Protein AF-A0A815C3G4-F1 (afdb_monomer_lite)

Structure (mmCIF, N/CA/C/O backbone):
data_AF-A0A815C3G4-F1
#
_entry.id   AF-A0A815C3G4-F1
#
loop_
_atom_site.group_PDB
_atom_site.id
_atom_site.type_symbol
_atom_site.label_atom_id
_atom_site.label_alt_id
_atom_site.label_comp_id
_atom_site.label_asym_id
_atom_site.label_entity_id
_atom_site.label_seq_id
_atom_site.pdbx_PDB_ins_code
_atom_site.Cartn_x
_atom_site.Cartn_y
_atom_site.Cartn_z
_atom_site.occupancy
_atom_site.B_iso_or_equiv
_atom_site.auth_seq_id
_atom_site.auth_comp_id
_atom_site.auth_asym_id
_atom_site.auth_atom_id
_atom_site.pdbx_PDB_model_num
ATOM 1 N N . MET A 1 1 ? -58.545 0.553 39.492 1.00 41.97 1 MET A N 1
ATOM 2 C CA . MET A 1 1 ? -57.335 -0.123 38.974 1.00 41.97 1 MET A CA 1
ATOM 3 C C . MET A 1 1 ? -57.383 -0.074 37.450 1.00 41.97 1 MET A C 1
ATOM 5 O O . MET A 1 1 ? -58.176 -0.790 36.858 1.00 41.97 1 MET A O 1
ATOM 9 N N . ARG A 1 2 ? -56.661 0.862 36.820 1.00 42.03 2 ARG A N 1
ATOM 10 C CA . ARG A 1 2 ? -56.631 1.045 35.356 1.00 42.03 2 ARG A CA 1
ATOM 11 C C . ARG A 1 2 ? -55.345 0.396 34.842 1.00 42.03 2 ARG A C 1
ATOM 13 O O . ARG A 1 2 ? -54.273 0.962 35.022 1.00 42.03 2 ARG A O 1
ATOM 20 N N . HIS A 1 3 ? -55.449 -0.796 34.262 1.00 46.22 3 HIS A N 1
ATOM 21 C CA . HIS A 1 3 ? -54.331 -1.425 33.565 1.00 46.22 3 HIS A CA 1
ATOM 22 C C . HIS A 1 3 ? -54.143 -0.744 32.207 1.00 46.22 3 HIS A C 1
ATOM 24 O O . HIS A 1 3 ? -55.040 -0.765 31.365 1.00 46.22 3 HIS A O 1
ATOM 30 N N . GLN A 1 4 ? -52.983 -0.116 32.015 1.00 53.19 4 GLN A N 1
ATOM 31 C CA . GLN A 1 4 ? -52.510 0.327 30.709 1.00 53.19 4 GLN A CA 1
ATOM 32 C C . GLN A 1 4 ? -52.215 -0.915 29.858 1.00 53.19 4 GLN A C 1
ATOM 34 O O . GLN A 1 4 ? -51.230 -1.612 30.084 1.00 53.19 4 GLN A O 1
ATOM 39 N N . GLN A 1 5 ? -53.088 -1.209 28.898 1.00 56.78 5 GLN A N 1
ATOM 40 C CA . GLN A 1 5 ? -52.795 -2.131 27.803 1.00 56.78 5 GLN A CA 1
ATOM 41 C C . GLN A 1 5 ? -51.858 -1.391 26.844 1.00 56.78 5 GLN A C 1
ATOM 43 O O . GLN A 1 5 ? -52.288 -0.527 26.078 1.00 56.78 5 GLN A O 1
ATOM 48 N N . LEU A 1 6 ? -50.559 -1.664 26.944 1.00 56.12 6 LEU A N 1
ATOM 49 C CA . LEU A 1 6 ? -49.585 -1.189 25.972 1.00 56.12 6 LEU A CA 1
ATOM 50 C C . LEU A 1 6 ? -49.879 -1.903 24.642 1.00 56.12 6 LEU A C 1
ATOM 52 O O . LEU A 1 6 ? -49.758 -3.121 24.546 1.00 56.12 6 LEU A O 1
ATOM 56 N N . ASN A 1 7 ? -50.331 -1.150 23.638 1.00 70.69 7 ASN A N 1
ATOM 57 C CA . ASN A 1 7 ? -50.702 -1.687 22.329 1.00 70.69 7 ASN A CA 1
ATOM 58 C C . ASN A 1 7 ? -49.497 -2.411 21.697 1.00 70.69 7 ASN A C 1
ATOM 60 O O . ASN A 1 7 ? -48.435 -1.817 21.512 1.00 70.69 7 ASN A O 1
ATOM 64 N N . ILE A 1 8 ? -49.666 -3.687 21.34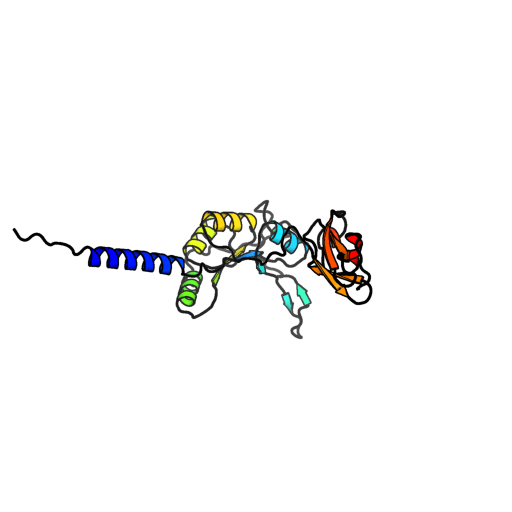0 1.00 69.44 8 ILE A N 1
ATOM 65 C CA . ILE A 1 8 ? -48.625 -4.526 20.711 1.00 69.44 8 ILE A CA 1
ATOM 66 C C . ILE A 1 8 ? -48.073 -3.860 19.441 1.00 69.44 8 ILE A C 1
ATOM 68 O O . ILE A 1 8 ? -46.880 -3.934 19.159 1.00 69.44 8 ILE A O 1
ATOM 72 N N . VAL A 1 9 ? -48.929 -3.133 18.719 1.00 70.62 9 VAL A N 1
ATOM 73 C CA . VAL A 1 9 ? -48.563 -2.363 17.523 1.00 70.62 9 VAL A CA 1
ATOM 74 C C . VAL A 1 9 ? -47.522 -1.289 17.843 1.00 70.62 9 VAL A C 1
ATOM 76 O O . VAL A 1 9 ? -46.550 -1.148 17.108 1.00 70.62 9 VAL A O 1
ATOM 79 N N . THR A 1 10 ? -47.666 -0.576 18.962 1.00 71.00 10 THR A N 1
ATOM 80 C CA . THR A 1 10 ? -46.698 0.441 19.387 1.00 71.00 10 THR A CA 1
ATOM 81 C C . THR A 1 10 ? -45.362 -0.201 19.748 1.00 71.00 10 THR A C 1
ATOM 83 O O . THR A 1 10 ? -44.317 0.316 19.371 1.00 71.00 10 THR A O 1
ATOM 86 N N . PHE A 1 11 ? -45.381 -1.356 20.421 1.00 74.44 11 PHE A N 1
ATOM 87 C CA . PHE A 1 11 ? -44.159 -2.075 20.792 1.00 74.44 11 PHE A CA 1
ATOM 88 C C . PHE A 1 11 ? -43.394 -2.578 19.565 1.00 74.44 11 PHE A C 1
ATOM 90 O O . PHE A 1 11 ? -42.180 -2.411 19.483 1.00 74.44 11 PHE A O 1
ATOM 97 N N . LEU A 1 12 ? -44.101 -3.134 18.579 1.00 75.56 12 LEU A N 1
ATOM 98 C CA . LEU A 1 12 ? -43.502 -3.580 17.321 1.00 75.56 12 LEU A CA 1
ATOM 99 C C . LEU A 1 12 ? -42.959 -2.406 16.499 1.00 75.56 12 LEU A C 1
ATOM 101 O O . LEU A 1 12 ? -41.887 -2.528 15.914 1.00 75.56 12 LEU A O 1
ATOM 105 N N . TRP A 1 13 ? -43.637 -1.256 16.507 1.00 73.88 13 TRP A N 1
ATOM 106 C CA . TRP A 1 13 ? -43.178 -0.056 15.805 1.00 73.88 13 TRP A CA 1
ATOM 107 C C . TRP A 1 13 ? -41.911 0.539 16.437 1.00 73.88 13 TRP A C 1
ATOM 109 O O . TRP A 1 13 ? -40.959 0.836 15.720 1.00 73.88 13 TRP A O 1
ATOM 119 N N . PHE A 1 14 ? -41.847 0.607 17.773 1.00 73.88 14 PHE A N 1
ATOM 120 C CA . PHE A 1 14 ? -40.629 0.994 18.497 1.00 73.88 14 PHE A CA 1
ATOM 121 C C . PHE A 1 14 ? -39.485 -0.002 18.278 1.00 73.88 14 PHE A C 1
ATOM 123 O O . PHE A 1 14 ? -38.345 0.411 18.092 1.00 73.88 14 PHE A O 1
ATOM 130 N N . SER A 1 15 ? -39.780 -1.304 18.248 1.00 72.88 15 SER A N 1
ATOM 131 C CA . SER A 1 15 ? -38.780 -2.350 17.985 1.00 72.88 15 SER A CA 1
ATOM 132 C C . SER A 1 15 ? -38.219 -2.246 16.564 1.00 72.88 15 SER A C 1
ATOM 134 O O . SER A 1 15 ? -37.015 -2.373 16.362 1.00 72.88 15 SER A O 1
ATOM 136 N N . PHE A 1 16 ? -39.081 -1.966 15.582 1.00 70.00 16 PHE A N 1
ATOM 137 C CA . PHE A 1 16 ? -38.699 -1.778 14.184 1.00 70.00 16 PHE A CA 1
ATOM 138 C C . PHE A 1 16 ? -37.917 -0.475 13.971 1.00 70.00 16 PHE A C 1
ATOM 140 O O . PHE A 1 16 ? -36.910 -0.487 13.271 1.00 70.00 16 PHE A O 1
ATOM 147 N N . GLN A 1 17 ? -38.305 0.625 14.632 1.00 67.25 17 GLN A N 1
ATOM 148 C CA . GLN A 1 17 ? -37.510 1.859 14.662 1.00 67.25 17 GLN A CA 1
ATOM 149 C C . GLN A 1 17 ? -36.134 1.636 15.296 1.00 67.25 17 GLN A C 1
ATOM 151 O O . GLN A 1 17 ? -35.144 2.111 14.752 1.00 67.25 17 GLN A O 1
ATOM 156 N N . LEU A 1 18 ? -36.045 0.887 16.400 1.00 62.66 18 LEU A N 1
ATOM 157 C CA . LEU A 1 18 ? -34.772 0.591 17.062 1.00 62.66 18 LEU A CA 1
ATOM 158 C C . LEU A 1 18 ? -33.860 -0.294 16.189 1.00 62.66 18 LEU A C 1
ATOM 160 O O . LEU A 1 18 ? -32.654 -0.070 16.135 1.00 62.66 18 LEU A O 1
ATOM 164 N N . LEU A 1 19 ? -34.434 -1.254 15.455 1.00 61.41 19 LEU A N 1
ATOM 165 C CA . LEU A 1 19 ? -33.716 -2.060 14.460 1.00 61.41 19 LEU A CA 1
ATOM 166 C C . LEU A 1 19 ? -33.217 -1.207 13.277 1.00 61.41 19 LEU A C 1
ATOM 168 O O . LEU A 1 19 ? -32.063 -1.344 12.883 1.00 61.41 19 LEU A O 1
ATOM 172 N N . LEU A 1 20 ? -34.030 -0.272 12.772 1.00 58.00 20 LEU A N 1
ATOM 173 C CA . LEU A 1 20 ? -33.640 0.685 11.723 1.00 58.00 20 LEU A CA 1
ATOM 174 C C . LEU A 1 20 ? -32.551 1.667 12.179 1.00 58.00 20 LEU A C 1
ATOM 176 O O . LEU A 1 20 ? -31.671 2.009 11.394 1.00 58.00 20 LEU A O 1
ATOM 180 N N . MET A 1 21 ? -32.581 2.110 13.440 1.00 57.06 21 MET A N 1
ATOM 181 C CA . MET A 1 21 ? -31.530 2.965 14.003 1.00 57.06 21 MET A CA 1
ATOM 182 C C . MET A 1 21 ? -30.201 2.206 14.150 1.00 57.06 21 MET A C 1
ATOM 184 O O . MET A 1 21 ? -29.158 2.766 13.819 1.00 57.06 21 MET A O 1
ATOM 188 N N . ASN A 1 22 ? -30.228 0.921 14.528 1.00 54.09 22 ASN A N 1
ATOM 189 C CA . ASN A 1 22 ? -29.027 0.074 14.558 1.00 54.09 22 ASN A CA 1
ATOM 190 C C . ASN A 1 22 ? -28.439 -0.175 13.156 1.00 54.09 22 ASN A C 1
ATOM 192 O O . ASN A 1 22 ? -27.218 -0.197 12.997 1.00 54.09 22 ASN A O 1
ATOM 196 N N . GLU A 1 23 ? -29.275 -0.341 12.125 1.00 51.47 23 GLU A N 1
ATOM 197 C CA . GLU A 1 23 ? -28.790 -0.471 10.743 1.00 51.47 23 GLU A CA 1
ATOM 198 C C . GLU A 1 23 ? -28.228 0.845 10.188 1.00 51.47 23 GLU A C 1
ATOM 200 O O . GLU A 1 23 ? -27.232 0.817 9.472 1.00 51.47 23 GLU A O 1
ATOM 205 N N . LEU A 1 24 ? -28.787 2.002 10.560 1.00 49.19 24 LEU A N 1
ATOM 206 C CA . LEU A 1 24 ? -28.233 3.319 10.212 1.00 49.19 24 LEU A CA 1
ATOM 207 C C . LEU A 1 24 ? -26.882 3.595 10.895 1.00 49.19 24 LEU A C 1
ATOM 209 O O . LEU A 1 24 ? -25.995 4.175 10.268 1.00 49.19 24 LEU A O 1
ATOM 213 N N . GLU A 1 25 ? -26.683 3.141 12.137 1.00 51.34 25 GLU A N 1
ATOM 214 C CA . GLU A 1 25 ? -25.365 3.176 12.791 1.00 51.34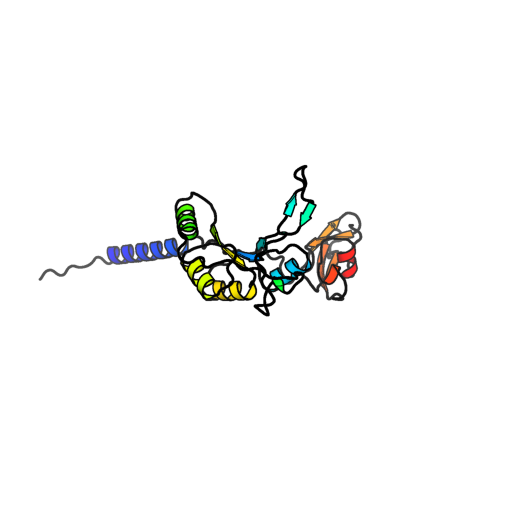 25 GLU A CA 1
ATOM 215 C C . GLU A 1 25 ? -24.358 2.235 12.110 1.00 51.34 25 GLU A C 1
ATOM 217 O O . GLU A 1 25 ? -23.194 2.601 11.932 1.00 51.34 25 GLU A O 1
ATOM 222 N N . ALA A 1 26 ? -24.800 1.057 11.659 1.00 46.19 26 ALA A N 1
ATOM 223 C CA . ALA A 1 26 ? -23.973 0.115 10.902 1.00 46.19 26 ALA A CA 1
ATOM 224 C C . ALA A 1 26 ? -23.687 0.574 9.454 1.00 46.19 26 ALA A C 1
ATOM 226 O O . ALA A 1 26 ? -22.655 0.208 8.887 1.00 46.19 26 ALA A O 1
ATOM 227 N N . ALA A 1 27 ? -24.568 1.395 8.873 1.00 42.00 27 ALA A N 1
ATOM 228 C CA . ALA A 1 27 ? -24.455 1.982 7.536 1.00 42.00 27 ALA A CA 1
ATOM 229 C C . ALA A 1 27 ? -23.673 3.303 7.508 1.00 42.00 27 ALA A C 1
ATOM 231 O O . ALA A 1 27 ? -23.505 3.893 6.436 1.00 42.00 27 ALA A O 1
ATOM 232 N N . LYS A 1 28 ? -23.129 3.750 8.650 1.00 47.84 28 LYS A N 1
ATOM 233 C CA . LYS A 1 28 ? -22.014 4.696 8.663 1.00 47.84 28 LYS A CA 1
ATOM 234 C C . LYS A 1 28 ? -20.850 3.977 7.990 1.00 47.84 28 LYS A C 1
ATOM 236 O O . LYS A 1 28 ? -20.149 3.190 8.620 1.00 47.84 28 LYS A O 1
ATOM 241 N N . THR A 1 29 ? -20.745 4.168 6.677 1.00 46.09 29 THR A N 1
ATOM 242 C CA . THR A 1 29 ? -19.716 3.624 5.794 1.00 46.09 29 THR A CA 1
ATOM 243 C C . THR A 1 29 ? -18.403 3.618 6.558 1.00 46.09 29 THR A C 1
ATOM 245 O O . THR A 1 29 ? -17.876 4.692 6.849 1.00 46.09 29 THR A O 1
ATOM 248 N N . LYS A 1 30 ? -17.940 2.442 7.006 1.00 62.47 30 LYS A N 1
ATOM 249 C CA . LYS A 1 30 ? -16.706 2.363 7.788 1.00 62.47 30 LYS A CA 1
ATOM 250 C C . LYS A 1 30 ? -15.620 2.935 6.900 1.00 62.47 30 LYS A C 1
ATOM 252 O O . LYS A 1 30 ? -15.280 2.321 5.890 1.00 62.47 30 LYS A O 1
ATOM 257 N N . ASP A 1 31 ? -15.171 4.135 7.237 1.00 75.62 31 ASP A N 1
ATOM 258 C CA . ASP A 1 31 ? -14.205 4.839 6.422 1.00 75.62 31 ASP A CA 1
ATOM 259 C C . ASP A 1 31 ? -13.001 3.926 6.193 1.00 75.62 31 ASP A C 1
ATOM 261 O O . ASP A 1 31 ? -12.503 3.334 7.158 1.00 75.62 31 ASP A O 1
ATOM 265 N N . PRO A 1 32 ? -12.561 3.761 4.937 1.00 85.81 32 PRO A N 1
ATOM 266 C CA . PRO A 1 32 ? -11.449 2.882 4.633 1.00 85.81 32 PRO A CA 1
ATOM 267 C C . PRO A 1 32 ? -10.204 3.369 5.377 1.00 85.81 32 PRO A C 1
ATOM 269 O O . PRO A 1 32 ? -9.826 4.534 5.267 1.00 85.81 32 PRO A O 1
ATOM 272 N N . PHE A 1 33 ? -9.575 2.479 6.144 1.00 90.75 33 PHE A N 1
ATOM 273 C CA . PHE A 1 33 ? -8.399 2.823 6.934 1.00 90.75 33 PHE A 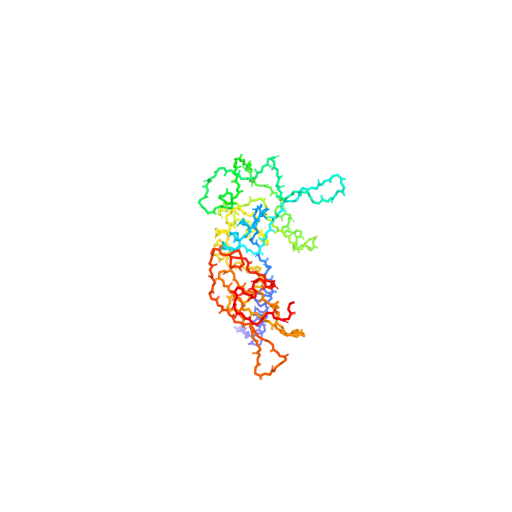CA 1
ATOM 274 C C . PHE A 1 33 ? -7.093 2.516 6.204 1.00 90.75 33 PHE A C 1
ATOM 276 O O . PHE A 1 33 ? -6.873 1.395 5.726 1.00 90.75 33 PHE A O 1
ATOM 283 N N . TYR A 1 34 ? -6.201 3.500 6.167 1.00 94.12 34 TYR A N 1
ATOM 284 C CA . TYR A 1 34 ? -4.922 3.427 5.476 1.00 94.12 34 TYR A CA 1
ATOM 285 C C . TYR A 1 34 ? -3.752 3.250 6.451 1.00 94.12 34 TYR A C 1
ATOM 287 O O . TYR A 1 34 ? -3.540 4.032 7.373 1.00 94.12 34 TYR A O 1
ATOM 295 N N . ILE A 1 35 ? -2.946 2.226 6.211 1.00 94.44 35 ILE A N 1
ATOM 296 C CA . ILE A 1 35 ? -1.611 2.046 6.769 1.00 94.44 35 ILE A CA 1
ATOM 297 C C . ILE A 1 35 ? -0.639 2.400 5.662 1.00 94.44 35 ILE A C 1
ATOM 299 O O . ILE A 1 35 ? -0.475 1.655 4.690 1.00 94.44 35 ILE A O 1
ATOM 303 N N . ILE A 1 36 ? -0.027 3.562 5.827 1.00 94.06 36 ILE A N 1
ATOM 304 C CA . ILE A 1 36 ? 0.792 4.203 4.818 1.00 94.06 36 ILE A CA 1
ATOM 305 C C . ILE A 1 36 ? 2.258 4.010 5.200 1.00 94.06 36 ILE A C 1
ATOM 307 O O . ILE A 1 36 ? 2.679 4.331 6.316 1.00 94.06 36 ILE A O 1
ATOM 311 N N . ALA A 1 37 ? 3.031 3.439 4.282 1.00 89.69 37 ALA A N 1
ATOM 312 C CA . ALA A 1 37 ? 4.459 3.250 4.468 1.00 89.69 37 ALA A CA 1
ATOM 313 C C . ALA A 1 37 ? 5.207 4.576 4.402 1.00 89.69 37 ALA A C 1
ATOM 315 O O . ALA A 1 37 ? 5.123 5.257 3.389 1.00 89.69 37 ALA A O 1
ATOM 316 N N . HIS A 1 38 ? 5.919 4.915 5.473 1.00 86.62 38 HIS A N 1
ATOM 317 C CA . HIS A 1 38 ? 6.720 6.132 5.559 1.00 86.62 38 HIS A CA 1
ATOM 318 C C . HIS A 1 38 ? 8.034 6.014 4.769 1.00 86.62 38 HIS A C 1
ATOM 320 O O . HIS A 1 38 ? 8.720 4.999 4.900 1.00 86.62 38 HIS A O 1
ATOM 326 N N . MET A 1 39 ? 8.407 7.043 4.004 1.00 80.00 39 MET A N 1
ATOM 327 C CA . MET A 1 39 ? 9.653 7.140 3.232 1.00 80.00 39 MET A CA 1
ATOM 328 C C . MET A 1 39 ? 9.908 5.929 2.321 1.00 80.00 39 MET A C 1
ATOM 330 O O . MET A 1 39 ? 11.026 5.405 2.240 1.00 80.00 39 MET A O 1
ATOM 334 N N . ALA A 1 40 ? 8.879 5.445 1.623 1.00 78.06 40 ALA A N 1
ATOM 335 C CA . ALA A 1 40 ? 9.002 4.385 0.625 1.00 78.06 40 ALA A CA 1
ATOM 336 C C . ALA A 1 40 ? 9.627 4.934 -0.674 1.00 78.06 40 ALA A C 1
ATOM 338 O O . ALA A 1 40 ? 8.988 5.002 -1.722 1.00 78.06 40 ALA A O 1
ATOM 339 N N . ASN A 1 41 ? 10.895 5.340 -0.590 1.00 74.62 41 ASN A N 1
ATOM 340 C CA . ASN A 1 41 ? 11.601 6.120 -1.614 1.00 74.62 41 ASN A CA 1
ATOM 341 C C . ASN A 1 41 ? 12.324 5.272 -2.670 1.00 74.62 41 ASN A C 1
ATOM 343 O O . ASN A 1 41 ? 12.869 5.794 -3.638 1.00 74.62 41 ASN A O 1
ATOM 347 N N . ASN A 1 42 ? 12.346 3.950 -2.506 1.00 62.38 42 ASN A N 1
ATOM 348 C CA . ASN A 1 42 ? 12.935 3.030 -3.473 1.00 62.38 42 ASN A CA 1
ATOM 349 C C . ASN A 1 42 ? 12.131 1.723 -3.553 1.00 62.38 42 ASN A C 1
ATOM 351 O O . ASN A 1 42 ? 11.260 1.444 -2.722 1.00 62.38 42 ASN A O 1
ATOM 355 N N . ARG A 1 43 ? 12.436 0.908 -4.570 1.00 65.75 43 ARG A N 1
ATOM 356 C CA . ARG A 1 43 ? 11.704 -0.331 -4.852 1.00 65.75 43 ARG A CA 1
ATOM 357 C C . ARG A 1 43 ? 11.807 -1.366 -3.730 1.00 65.75 43 ARG A C 1
ATOM 359 O O . ARG A 1 43 ? 10.805 -1.990 -3.410 1.00 65.75 43 ARG A O 1
ATOM 366 N N . GLU A 1 44 ? 12.978 -1.526 -3.120 1.00 61.31 44 GLU A N 1
ATOM 367 C CA . GLU A 1 44 ? 13.178 -2.485 -2.027 1.00 61.31 44 GLU A CA 1
ATOM 368 C C . GLU A 1 44 ? 12.309 -2.124 -0.815 1.00 61.31 44 GLU A C 1
ATOM 370 O O . GLU A 1 44 ? 11.608 -2.972 -0.260 1.00 61.31 44 GLU A O 1
ATOM 375 N N . THR A 1 45 ? 12.304 -0.845 -0.444 1.00 62.69 45 THR A N 1
ATOM 376 C CA . THR A 1 45 ? 11.505 -0.315 0.659 1.00 62.69 45 THR A CA 1
ATOM 377 C C . THR A 1 45 ? 10.001 -0.437 0.379 1.00 62.69 45 THR A C 1
ATOM 379 O O . THR A 1 45 ? 9.240 -0.822 1.270 1.00 62.69 45 THR A O 1
ATOM 382 N N . LEU A 1 46 ? 9.574 -0.183 -0.864 1.00 69.44 46 LEU A N 1
ATOM 383 C CA . LEU A 1 46 ? 8.201 -0.408 -1.325 1.00 69.44 46 LEU A CA 1
ATOM 384 C C . LEU A 1 46 ? 7.786 -1.881 -1.182 1.00 69.44 46 LEU A C 1
ATOM 386 O O . LEU A 1 46 ? 6.783 -2.177 -0.529 1.00 69.44 46 LEU A O 1
ATOM 390 N N . ASP A 1 47 ? 8.560 -2.798 -1.766 1.00 70.62 47 ASP A N 1
ATOM 391 C CA . ASP A 1 47 ? 8.256 -4.233 -1.771 1.00 70.62 47 ASP A CA 1
ATOM 392 C C . ASP A 1 47 ? 8.201 -4.781 -0.338 1.00 70.62 47 ASP A C 1
ATOM 394 O O . ASP A 1 47 ? 7.280 -5.521 0.032 1.00 70.62 47 ASP A O 1
ATOM 398 N N . TRP A 1 48 ? 9.141 -4.352 0.512 1.00 74.94 48 TRP A N 1
ATOM 399 C CA . TRP A 1 48 ? 9.122 -4.665 1.934 1.00 74.94 48 TRP A CA 1
ATOM 400 C C . TRP A 1 48 ? 7.841 -4.157 2.601 1.00 74.94 48 TRP A C 1
ATOM 402 O O . TRP A 1 48 ? 7.149 -4.941 3.254 1.00 74.94 48 TRP A O 1
ATOM 412 N N . ALA A 1 49 ? 7.476 -2.888 2.423 1.00 77.31 49 ALA A N 1
ATOM 413 C CA . ALA A 1 49 ? 6.321 -2.305 3.096 1.00 77.31 49 ALA A CA 1
ATOM 414 C C . ALA A 1 49 ? 5.003 -2.983 2.700 1.00 77.31 49 ALA A C 1
ATOM 416 O O . ALA A 1 49 ? 4.177 -3.304 3.562 1.00 77.31 49 ALA A O 1
ATOM 417 N N . VAL A 1 50 ? 4.836 -3.281 1.410 1.00 82.69 50 VAL A N 1
ATOM 418 C CA . VAL A 1 50 ? 3.694 -4.051 0.900 1.00 82.69 50 VAL A CA 1
ATOM 419 C C . VAL A 1 50 ? 3.676 -5.453 1.514 1.00 82.69 50 VAL A C 1
ATOM 421 O O . VAL A 1 50 ? 2.627 -5.894 1.986 1.00 82.69 50 VAL A O 1
ATOM 424 N N . SER A 1 51 ? 4.829 -6.129 1.622 1.00 76.56 51 SER A N 1
ATOM 425 C CA . SER A 1 51 ? 4.920 -7.449 2.271 1.00 76.56 51 SER A CA 1
ATOM 426 C C . SER A 1 51 ? 4.513 -7.431 3.752 1.00 76.56 51 SER A C 1
ATOM 428 O O . SER A 1 51 ? 3.979 -8.415 4.263 1.00 76.56 51 SER A O 1
ATOM 430 N N . GLN A 1 52 ? 4.715 -6.302 4.442 1.00 80.69 52 GLN A N 1
ATOM 431 C CA . GLN A 1 52 ? 4.279 -6.106 5.827 1.00 80.69 52 GLN A CA 1
ATOM 432 C C . GLN A 1 52 ? 2.782 -5.760 5.942 1.00 80.69 52 GLN A C 1
ATOM 434 O O . GLN A 1 52 ? 2.219 -5.773 7.041 1.00 80.69 52 GLN A O 1
ATOM 439 N N . GLY A 1 53 ? 2.114 -5.498 4.815 1.00 85.75 53 GLY A N 1
ATOM 440 C CA . GLY A 1 53 ? 0.683 -5.237 4.732 1.00 85.75 53 GLY A CA 1
ATOM 441 C C . GLY A 1 53 ? 0.295 -3.762 4.700 1.00 85.75 53 GLY A C 1
ATOM 442 O O . GLY A 1 53 ? -0.825 -3.450 5.107 1.00 85.75 53 GLY A O 1
ATOM 443 N N . ALA A 1 54 ? 1.185 -2.880 4.237 1.00 90.19 54 ALA A N 1
ATOM 444 C CA . ALA A 1 54 ? 0.813 -1.515 3.878 1.00 90.19 54 ALA A CA 1
ATOM 445 C C . ALA A 1 54 ? -0.235 -1.533 2.751 1.00 90.19 54 ALA A C 1
ATOM 447 O O . ALA A 1 54 ? -0.156 -2.354 1.836 1.00 90.19 54 ALA A O 1
ATOM 448 N N . ASN A 1 55 ? -1.209 -0.628 2.818 1.00 91.81 55 ASN A N 1
ATOM 449 C CA . ASN A 1 55 ? -2.203 -0.393 1.760 1.00 91.81 55 ASN A CA 1
ATOM 450 C C . ASN A 1 55 ? -2.159 1.048 1.220 1.00 91.81 55 ASN A C 1
ATOM 452 O O . ASN A 1 55 ? -2.995 1.429 0.406 1.00 91.81 55 ASN A O 1
ATOM 456 N N . GLY A 1 56 ? -1.168 1.828 1.651 1.00 91.75 56 GLY A N 1
ATOM 457 C CA . GLY A 1 56 ? -0.738 3.080 1.045 1.00 91.75 56 GLY A CA 1
ATOM 458 C C . GLY A 1 56 ? 0.777 3.229 1.182 1.00 91.75 56 GLY A C 1
ATOM 459 O O . GLY A 1 56 ? 1.407 2.549 1.996 1.00 91.75 56 GLY A O 1
ATOM 460 N N . ILE A 1 57 ? 1.363 4.123 0.395 1.00 89.94 57 ILE A N 1
ATOM 461 C CA . ILE A 1 57 ? 2.778 4.493 0.486 1.00 89.94 57 ILE A CA 1
ATOM 462 C C . ILE A 1 57 ? 2.915 6.010 0.472 1.00 89.94 57 ILE A C 1
ATOM 464 O O . ILE A 1 57 ? 2.069 6.706 -0.086 1.00 89.94 57 ILE A O 1
ATOM 468 N N . GLU A 1 58 ? 3.975 6.499 1.090 1.00 90.56 58 GLU A N 1
ATOM 469 C CA . GLU A 1 58 ? 4.424 7.881 1.039 1.00 90.56 58 GLU A CA 1
ATOM 470 C C . GLU A 1 58 ? 5.862 7.874 0.495 1.00 90.56 58 GLU A C 1
ATOM 472 O O . GLU A 1 58 ? 6.654 6.992 0.843 1.00 90.56 58 GLU A O 1
ATOM 477 N N . SER A 1 59 ? 6.151 8.783 -0.436 1.00 78.12 59 SER A N 1
ATOM 478 C CA . SER A 1 59 ? 7.450 8.901 -1.099 1.00 78.12 59 SER A CA 1
ATOM 479 C C . SER A 1 59 ? 7.819 10.375 -1.237 1.00 78.12 59 SER A C 1
ATOM 481 O O . SER A 1 59 ? 7.026 11.175 -1.742 1.00 78.12 59 SER A O 1
ATOM 483 N N . ASP A 1 60 ? 9.047 10.702 -0.868 1.00 75.50 60 ASP A N 1
ATOM 484 C CA . ASP A 1 60 ? 9.602 12.044 -0.909 1.00 75.50 60 ASP A CA 1
ATOM 485 C C . ASP A 1 60 ? 10.183 12.346 -2.288 1.00 75.50 60 ASP A C 1
ATOM 487 O O . ASP A 1 60 ? 11.082 11.646 -2.748 1.00 75.50 60 ASP A O 1
ATOM 491 N N . PHE A 1 61 ? 9.729 13.417 -2.935 1.00 72.50 61 PHE A N 1
ATOM 492 C CA . PHE A 1 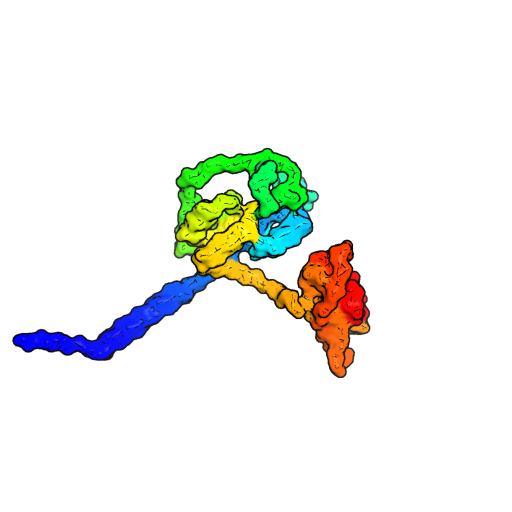61 ? 10.314 13.914 -4.181 1.00 72.50 61 PHE A CA 1
ATOM 493 C C . PHE A 1 61 ? 10.942 15.287 -3.944 1.00 72.50 61 PHE A C 1
ATOM 495 O O . PHE A 1 61 ? 10.264 16.224 -3.523 1.00 72.50 61 PHE A O 1
ATOM 502 N N . GLN A 1 62 ? 12.222 15.432 -4.275 1.00 73.44 62 GLN A N 1
ATOM 503 C CA . GLN A 1 62 ? 12.866 16.732 -4.423 1.00 73.44 62 GLN A CA 1
ATOM 504 C C . GLN A 1 62 ? 12.685 17.240 -5.846 1.00 73.44 62 GLN A C 1
ATOM 506 O O . GLN A 1 62 ? 12.733 16.465 -6.801 1.00 73.44 62 GLN A O 1
ATOM 511 N N . PHE A 1 63 ? 12.514 18.552 -5.982 1.00 74.50 63 PHE A N 1
ATOM 512 C CA . PHE A 1 63 ? 12.314 19.219 -7.262 1.00 74.50 63 PHE A CA 1
ATOM 513 C C . PHE A 1 63 ? 13.523 20.094 -7.604 1.00 74.50 63 PHE A C 1
ATOM 515 O O . PHE A 1 63 ? 14.122 20.715 -6.726 1.00 74.50 63 PHE A O 1
ATOM 522 N N . ASN A 1 64 ? 13.891 20.148 -8.883 1.00 74.81 64 ASN A N 1
ATOM 523 C CA . ASN A 1 64 ? 14.877 21.102 -9.384 1.00 74.81 64 ASN A CA 1
ATOM 524 C C . ASN A 1 64 ? 14.270 22.517 -9.516 1.00 74.81 64 ASN A C 1
ATOM 526 O O . ASN A 1 64 ? 13.081 22.729 -9.281 1.00 74.81 64 ASN A O 1
ATOM 530 N N . ASN A 1 65 ? 15.085 23.492 -9.930 1.00 90.50 65 ASN A N 1
ATOM 531 C CA . ASN A 1 65 ? 14.651 24.889 -10.087 1.00 90.50 65 ASN A CA 1
ATOM 532 C C . ASN A 1 65 ? 13.565 25.089 -11.158 1.00 90.50 65 ASN A C 1
ATOM 534 O O . ASN A 1 65 ? 12.874 26.104 -11.139 1.00 90.50 65 ASN A O 1
ATOM 538 N N . ASP A 1 66 ? 13.406 24.125 -12.062 1.00 88.19 66 ASP A N 1
ATOM 539 C CA . ASP A 1 66 ? 12.377 24.127 -13.101 1.00 88.19 66 ASP A CA 1
ATOM 540 C C . ASP A 1 66 ? 11.076 23.448 -12.626 1.00 88.19 66 ASP A C 1
ATOM 542 O O . ASP A 1 66 ? 10.111 23.352 -13.383 1.00 88.19 66 ASP A O 1
ATOM 546 N N . GLY A 1 67 ? 11.034 22.965 -11.377 1.00 80.12 67 GLY A N 1
ATOM 547 C CA . GLY A 1 67 ? 9.878 22.290 -10.791 1.00 80.12 67 GLY A CA 1
ATOM 548 C C . GLY A 1 67 ? 9.712 20.832 -11.226 1.00 80.12 67 GLY A C 1
ATOM 549 O O . GLY A 1 67 ? 8.636 20.267 -11.032 1.00 80.12 67 GLY A O 1
ATOM 550 N N . TYR A 1 68 ? 10.746 20.204 -11.796 1.00 61.31 68 TYR A N 1
ATOM 551 C CA . TYR A 1 68 ? 10.740 18.775 -12.125 1.00 61.31 68 TYR A CA 1
ATOM 552 C C . TYR A 1 68 ? 11.318 17.936 -10.987 1.00 61.31 68 TYR A C 1
ATOM 554 O O . TYR A 1 68 ? 12.330 18.333 -10.401 1.00 61.31 68 TYR A O 1
ATOM 562 N N . PRO A 1 69 ? 10.736 16.757 -10.700 1.00 66.69 69 PRO A N 1
ATOM 563 C CA . PRO A 1 69 ? 11.297 15.841 -9.721 1.00 66.69 69 PRO A CA 1
ATOM 564 C C . PRO A 1 69 ? 12.697 15.401 -10.164 1.00 66.69 69 PRO A C 1
ATOM 566 O O . PRO A 1 69 ? 12.889 14.942 -11.291 1.00 66.69 69 PRO A O 1
ATOM 569 N N . SER A 1 70 ? 13.676 15.560 -9.282 1.00 67.94 70 SER A N 1
ATOM 570 C CA . SER A 1 70 ? 15.092 15.296 -9.544 1.00 67.94 70 SER A CA 1
ATOM 571 C C . SER A 1 70 ? 15.629 14.125 -8.728 1.00 67.94 70 SER A C 1
ATOM 573 O O . SER A 1 70 ? 16.460 13.369 -9.229 1.00 67.94 70 SER A O 1
ATOM 575 N N . VAL A 1 71 ? 15.150 13.954 -7.492 1.00 70.00 71 VAL A N 1
ATOM 576 C CA . VAL A 1 71 ? 15.593 12.900 -6.571 1.00 70.00 71 VAL A CA 1
ATOM 577 C C . VAL A 1 71 ? 14.410 12.415 -5.739 1.00 70.00 71 VAL A C 1
ATOM 579 O O . VAL A 1 71 ? 13.589 13.223 -5.313 1.00 70.00 71 VAL A O 1
ATOM 582 N N . ILE A 1 72 ? 14.318 11.103 -5.509 1.00 59.47 72 ILE A N 1
ATOM 583 C CA . ILE A 1 72 ? 13.323 10.513 -4.605 1.00 59.47 72 ILE A CA 1
ATOM 584 C C . ILE A 1 72 ? 13.997 10.268 -3.255 1.00 59.47 72 ILE A C 1
ATOM 586 O O . ILE A 1 72 ? 14.544 9.195 -3.002 1.00 59.47 72 ILE A O 1
ATOM 590 N N . GLU A 1 73 ? 14.057 11.309 -2.431 1.00 66.06 73 GLU A N 1
ATOM 591 C CA . GLU A 1 73 ? 14.666 11.265 -1.106 1.00 66.06 73 GLU A CA 1
ATOM 592 C C . GLU A 1 73 ? 14.147 12.421 -0.232 1.00 66.06 73 GLU A C 1
ATOM 594 O O . GLU A 1 73 ? 13.981 13.545 -0.700 1.00 66.06 73 GLU A O 1
ATOM 599 N N . HIS A 1 74 ? 13.973 12.175 1.065 1.00 64.62 74 HIS A N 1
ATOM 600 C CA . HIS A 1 74 ? 13.596 13.208 2.038 1.00 64.62 74 HIS A CA 1
ATOM 601 C C . HIS A 1 74 ? 14.694 14.274 2.240 1.00 64.62 74 HIS A C 1
ATOM 603 O O . HIS A 1 74 ? 14.417 15.424 2.568 1.00 64.62 74 HIS A O 1
ATOM 609 N N . GLY A 1 75 ? 15.967 13.889 2.081 1.00 56.28 75 GLY A N 1
ATOM 610 C CA . GLY A 1 75 ? 17.113 14.698 2.506 1.00 56.28 75 GLY A CA 1
ATOM 611 C C . GLY A 1 75 ? 17.284 14.738 4.036 1.00 56.28 75 GLY A C 1
ATOM 612 O O . GLY A 1 75 ? 16.532 14.119 4.794 1.00 56.28 75 GLY A O 1
ATOM 613 N N . TRP A 1 76 ? 18.316 15.442 4.513 1.00 52.19 76 TRP A N 1
ATOM 614 C CA . TRP A 1 76 ? 18.574 15.635 5.947 1.00 52.19 76 TRP A CA 1
ATOM 615 C C . TRP A 1 76 ? 17.964 16.957 6.428 1.00 52.19 76 TRP A C 1
ATOM 617 O O . TRP A 1 76 ? 18.204 17.975 5.771 1.00 52.19 76 TRP A O 1
ATOM 627 N N . PRO A 1 77 ? 17.260 17.001 7.580 1.00 56.31 77 PRO A N 1
ATOM 628 C CA . PRO A 1 77 ? 17.011 15.948 8.592 1.00 56.31 77 PRO A CA 1
ATOM 629 C C . PRO A 1 77 ? 15.758 15.067 8.326 1.00 56.31 77 PRO A C 1
ATOM 631 O O . PRO A 1 77 ? 14.801 15.563 7.752 1.00 56.31 77 PRO A O 1
ATOM 634 N N . CYS A 1 78 ? 15.727 13.798 8.788 1.00 55.84 78 CYS A N 1
ATOM 635 C CA . CYS A 1 78 ? 14.633 12.809 8.573 1.00 55.84 78 CYS A CA 1
ATOM 636 C C . CYS A 1 78 ? 14.144 12.105 9.876 1.00 55.84 78 CYS A C 1
ATOM 638 O O . CYS A 1 78 ? 14.819 12.191 10.898 1.00 55.84 78 CYS A O 1
ATOM 640 N N . ASP A 1 79 ? 13.012 11.374 9.873 1.00 53.09 79 ASP A N 1
ATOM 641 C CA . ASP A 1 79 ? 12.443 10.708 11.082 1.00 53.09 79 ASP A CA 1
ATOM 642 C C . ASP A 1 79 ? 13.138 9.394 11.508 1.00 53.09 79 ASP A C 1
ATOM 644 O O . ASP A 1 79 ? 12.902 8.873 12.606 1.00 53.09 79 ASP A O 1
ATOM 648 N N . CYS A 1 80 ? 13.977 8.804 10.653 1.00 52.94 80 CYS A N 1
ATOM 649 C CA . CYS A 1 80 ? 14.624 7.528 10.950 1.00 52.94 80 CYS A CA 1
ATOM 650 C C . CYS A 1 80 ? 15.722 7.701 12.020 1.00 52.94 80 CYS A C 1
ATOM 652 O O . CYS A 1 80 ? 16.759 8.321 11.800 1.00 52.94 80 CYS A O 1
ATOM 654 N N . ARG A 1 81 ? 15.522 7.116 13.212 1.00 51.25 81 ARG A N 1
ATOM 655 C CA . ARG A 1 81 ? 16.574 6.882 14.225 1.00 51.25 81 ARG A CA 1
ATOM 656 C C . ARG A 1 81 ? 17.154 5.486 14.062 1.00 51.25 81 ARG A C 1
ATOM 658 O O . ARG A 1 81 ? 16.368 4.551 13.967 1.00 51.25 81 ARG A O 1
ATOM 665 N N . VAL A 1 82 ? 18.482 5.331 14.135 1.00 45.88 82 VAL A N 1
ATOM 666 C CA . VAL A 1 82 ? 19.223 4.071 14.394 1.00 45.88 82 VAL A CA 1
ATOM 667 C C . VAL A 1 82 ? 18.316 2.932 14.829 1.00 45.88 82 VAL A C 1
ATOM 669 O O . VAL A 1 82 ? 17.839 2.970 15.955 1.00 45.88 82 VAL A O 1
ATOM 672 N N . ASN A 1 83 ? 18.162 1.897 14.003 1.00 50.62 83 ASN A N 1
ATOM 673 C CA . ASN A 1 83 ? 17.968 0.502 14.420 1.00 50.62 83 ASN A CA 1
ATOM 674 C C . ASN A 1 83 ? 16.999 0.201 15.599 1.00 50.62 83 ASN A C 1
ATOM 676 O O . ASN A 1 83 ? 17.143 -0.856 16.215 1.00 50.62 83 ASN A O 1
ATOM 680 N N . ILE A 1 84 ? 16.000 1.038 15.917 1.00 51.84 84 ILE A N 1
ATOM 681 C CA . ILE A 1 84 ? 15.240 0.911 17.181 1.00 51.84 84 ILE A CA 1
ATOM 682 C C . ILE A 1 84 ? 14.348 -0.340 17.182 1.00 51.84 84 ILE A C 1
ATOM 684 O O . ILE A 1 84 ? 14.197 -0.996 18.211 1.00 51.84 84 ILE A O 1
ATOM 688 N N . TYR A 1 85 ? 13.813 -0.732 16.024 1.00 55.44 85 TYR A N 1
ATOM 689 C CA . TYR A 1 85 ? 12.914 -1.882 15.899 1.00 55.44 85 TYR A CA 1
ATOM 690 C C . TYR A 1 85 ? 13.390 -2.827 14.799 1.00 55.44 85 TYR A C 1
ATOM 692 O O . TYR A 1 85 ? 13.802 -2.363 13.738 1.00 55.44 85 TYR A O 1
ATOM 700 N N . LYS A 1 86 ? 13.363 -4.145 15.059 1.00 58.31 86 LYS A N 1
ATOM 701 C CA . LYS A 1 86 ? 13.755 -5.192 14.090 1.00 58.31 86 LYS A CA 1
ATOM 702 C C . LYS A 1 86 ? 12.858 -5.221 12.846 1.00 58.31 86 LYS A C 1
ATOM 704 O O . LYS A 1 86 ? 13.296 -5.691 11.808 1.00 58.31 86 LYS A O 1
ATOM 709 N N . ASP A 1 87 ? 11.652 -4.687 12.974 1.00 59.22 87 ASP A N 1
ATOM 710 C CA . ASP A 1 87 ? 10.530 -4.676 12.038 1.00 59.22 87 ASP A CA 1
ATOM 711 C C . ASP A 1 87 ? 10.227 -3.257 11.511 1.00 59.22 87 ASP A C 1
ATOM 713 O O . ASP A 1 87 ? 9.075 -2.827 11.513 1.00 59.22 87 ASP A O 1
ATOM 717 N N . SER A 1 88 ? 11.254 -2.497 11.114 1.00 60.00 88 SER A N 1
ATOM 718 C CA . SER A 1 88 ? 11.103 -1.102 10.677 1.00 60.00 88 SER A CA 1
ATOM 719 C C . SER A 1 88 ? 11.616 -0.850 9.264 1.00 60.00 88 SER A C 1
ATOM 721 O O . SER A 1 88 ? 12.656 -1.385 8.880 1.00 60.00 88 SER A O 1
ATOM 723 N N . ILE A 1 89 ? 10.926 0.039 8.543 1.00 55.22 89 ILE A N 1
ATOM 724 C CA . ILE A 1 89 ? 11.292 0.488 7.193 1.00 55.22 89 ILE A CA 1
ATOM 725 C C . ILE A 1 89 ? 12.711 1.073 7.142 1.00 55.22 89 ILE A C 1
ATOM 727 O O . ILE A 1 89 ? 13.457 0.827 6.201 1.00 55.22 89 ILE A O 1
ATOM 731 N N . CYS A 1 90 ? 13.150 1.710 8.232 1.00 59.47 90 CYS A N 1
ATOM 732 C CA . CYS A 1 90 ? 14.488 2.281 8.382 1.00 59.47 90 CYS A CA 1
ATOM 733 C C . CYS A 1 90 ? 15.622 1.229 8.424 1.00 59.47 90 CYS A C 1
ATOM 735 O O . CYS A 1 90 ? 16.784 1.609 8.524 1.00 59.47 90 CYS A O 1
ATOM 737 N N . ARG A 1 91 ? 15.324 -0.084 8.405 1.00 61.69 91 ARG A N 1
ATOM 738 C CA . ARG A 1 91 ? 16.327 -1.164 8.279 1.00 61.69 91 ARG A CA 1
ATOM 739 C C . ARG A 1 91 ? 16.515 -1.667 6.846 1.00 61.69 91 ARG A C 1
ATOM 741 O O . ARG A 1 91 ? 17.414 -2.470 6.614 1.00 61.69 91 ARG A O 1
ATOM 748 N N . HIS A 1 92 ? 15.684 -1.209 5.913 1.00 55.19 92 HIS A N 1
ATOM 749 C CA . HIS A 1 92 ? 15.664 -1.655 4.525 1.00 55.19 92 HIS A CA 1
ATOM 750 C C . HIS A 1 92 ? 15.988 -0.467 3.608 1.00 55.19 92 HIS A C 1
ATOM 752 O O . HIS A 1 92 ? 15.096 0.276 3.203 1.00 55.19 92 HIS A O 1
ATOM 758 N N . GLY A 1 93 ? 17.287 -0.267 3.342 1.00 47.88 93 GLY A N 1
ATOM 759 C CA . GLY A 1 93 ? 17.794 0.714 2.370 1.00 47.88 93 GLY A CA 1
ATOM 760 C C . GLY A 1 93 ? 18.120 2.124 2.890 1.00 47.88 93 GLY A C 1
ATOM 761 O O . GLY A 1 93 ? 18.445 2.986 2.082 1.00 47.88 93 GLY A O 1
ATOM 762 N N . LEU A 1 94 ? 18.066 2.387 4.206 1.00 46.28 94 LEU A N 1
ATOM 763 C CA . LEU A 1 94 ? 18.320 3.717 4.797 1.00 46.28 94 LEU A CA 1
ATOM 764 C C . LEU A 1 94 ? 19.373 3.648 5.931 1.00 46.28 94 LEU A C 1
ATOM 766 O O . LEU A 1 94 ? 19.281 2.800 6.816 1.00 46.28 94 LEU A O 1
ATOM 770 N N . HIS A 1 95 ? 20.375 4.543 5.936 1.00 46.03 95 HIS A N 1
ATOM 771 C CA . HIS A 1 95 ? 21.435 4.632 6.962 1.00 46.03 95 HIS A CA 1
ATOM 772 C C . HIS A 1 95 ? 21.393 5.990 7.718 1.00 46.03 95 HIS A C 1
ATOM 774 O O . HIS A 1 95 ? 21.581 7.025 7.088 1.00 46.03 95 HIS A O 1
ATOM 780 N N . GLY A 1 96 ? 21.238 6.011 9.060 1.00 43.44 96 GLY A N 1
ATOM 781 C CA . GLY A 1 96 ? 21.472 7.204 9.931 1.00 43.44 96 GLY A CA 1
ATOM 782 C C . GLY A 1 96 ? 20.313 7.639 10.866 1.00 43.44 96 GLY A C 1
ATOM 783 O O . GLY A 1 96 ? 19.225 7.109 10.725 1.00 43.44 96 GLY A O 1
ATOM 784 N N . ASN A 1 97 ? 20.542 8.544 11.853 1.00 52.72 97 ASN A N 1
ATOM 785 C CA . ASN A 1 97 ? 19.712 8.761 13.079 1.00 52.72 97 ASN A CA 1
ATOM 786 C C . ASN A 1 97 ? 19.016 10.147 13.243 1.00 52.72 97 ASN A C 1
ATOM 788 O O . ASN A 1 97 ? 19.773 11.107 13.212 1.00 52.72 97 ASN A O 1
ATOM 792 N N . CYS A 1 98 ? 17.715 10.287 13.630 1.00 43.47 98 CYS A N 1
ATOM 793 C CA . CYS A 1 98 ? 17.043 11.556 14.101 1.00 43.47 98 CYS A CA 1
ATOM 794 C C . CYS A 1 98 ? 15.601 11.407 14.733 1.00 43.47 98 CYS A C 1
ATOM 796 O O . CYS A 1 98 ? 14.850 10.573 14.266 1.00 43.47 98 CYS A O 1
ATOM 798 N N . SER A 1 99 ? 15.183 12.142 15.807 1.00 38.38 99 SER A N 1
ATOM 799 C CA . SER A 1 99 ? 13.838 11.989 16.489 1.00 38.38 99 SER A CA 1
ATOM 800 C C . SER A 1 99 ? 12.946 13.194 16.325 1.00 38.38 99 SER A C 1
ATOM 802 O O . SER A 1 99 ? 13.421 14.310 16.532 1.00 38.38 99 SER A O 1
ATOM 804 N N . GLY A 1 100 ? 11.639 12.922 16.319 1.00 30.83 100 GLY A N 1
ATOM 805 C CA . GLY A 1 100 ? 10.595 13.829 16.791 1.00 30.83 100 GLY A CA 1
ATOM 806 C C . GLY A 1 100 ? 10.383 13.854 18.318 1.00 30.83 100 GLY A C 1
ATOM 807 O O . GLY A 1 100 ? 10.394 12.834 19.014 1.00 30.83 100 GLY A O 1
ATOM 808 N N . SER A 1 101 ? 10.183 15.070 18.824 1.00 30.70 101 SER A N 1
ATOM 809 C CA . SER A 1 101 ? 9.844 15.442 20.203 1.00 30.70 101 SER A CA 1
ATOM 810 C C . SER A 1 101 ? 8.367 15.152 20.545 1.00 30.70 101 SER A C 1
ATOM 812 O O . SER A 1 101 ? 7.537 14.914 19.677 1.00 30.70 101 SER A O 1
ATOM 814 N N . LYS A 1 102 ? 8.026 15.144 21.841 1.00 36.47 102 LYS A N 1
ATOM 815 C CA . LYS A 1 102 ? 6.735 14.705 22.419 1.00 36.47 102 LYS A CA 1
ATOM 816 C C . LYS A 1 102 ? 5.500 15.476 21.887 1.00 36.47 102 LYS A C 1
ATOM 818 O O . LYS A 1 102 ? 5.201 16.548 22.399 1.00 36.47 102 LYS A O 1
ATOM 823 N N . ALA A 1 103 ? 4.697 14.869 21.009 1.00 42.31 103 ALA A N 1
ATOM 824 C CA . ALA A 1 103 ? 3.357 15.343 20.620 1.00 42.31 103 ALA A CA 1
ATOM 825 C C . ALA A 1 103 ? 2.267 14.957 21.650 1.00 42.31 103 ALA A C 1
ATOM 827 O O . ALA A 1 103 ? 1.341 14.204 21.354 1.00 42.31 103 ALA A O 1
ATOM 828 N N . ARG A 1 104 ? 2.387 15.402 22.908 1.00 41.84 104 ARG A N 1
ATOM 829 C CA . ARG A 1 104 ? 1.271 15.289 23.868 1.00 41.84 104 ARG A CA 1
ATOM 830 C C . ARG A 1 104 ? 0.470 16.594 23.829 1.00 41.84 104 ARG A C 1
ATOM 832 O O . ARG A 1 104 ? 1.003 17.615 24.242 1.00 41.84 104 ARG A O 1
ATOM 839 N N . ASN A 1 105 ? -0.793 16.513 23.396 1.00 48.00 105 ASN A N 1
ATOM 840 C CA . ASN A 1 105 ? -1.835 17.562 23.439 1.00 48.00 105 ASN A CA 1
ATOM 841 C C . ASN A 1 105 ? -1.935 18.552 22.257 1.00 48.00 105 ASN A C 1
ATOM 843 O O . ASN A 1 105 ? -2.508 19.623 22.430 1.00 48.00 105 ASN A O 1
ATOM 847 N N . ASP A 1 106 ? -1.457 18.210 21.059 1.00 56.16 106 ASP A N 1
ATOM 848 C CA . ASP A 1 106 ? -1.751 19.005 19.855 1.00 56.16 106 ASP A CA 1
ATOM 849 C C . ASP A 1 106 ? -3.215 18.778 19.393 1.00 56.16 106 ASP A C 1
ATOM 851 O O . ASP A 1 106 ? -3.592 17.626 19.133 1.00 56.16 106 ASP A O 1
ATOM 855 N N . PRO A 1 107 ? -4.064 19.826 19.302 1.00 64.75 107 PRO A N 1
ATOM 856 C CA . PRO A 1 107 ? -5.452 19.694 18.862 1.00 64.75 107 PRO A CA 1
ATOM 857 C C . PRO A 1 107 ? -5.597 19.400 17.363 1.00 64.75 107 PRO A C 1
ATOM 859 O O . PRO A 1 107 ? -6.696 19.058 16.938 1.00 64.75 107 PRO A O 1
ATOM 862 N N . THR A 1 108 ? -4.534 19.487 16.558 1.00 68.31 108 THR A N 1
ATOM 863 C CA . THR A 1 108 ? -4.589 19.359 15.090 1.00 68.31 108 THR A CA 1
ATOM 864 C C . THR A 1 108 ? -5.287 18.081 14.633 1.00 68.31 108 THR A C 1
ATOM 866 O O . THR A 1 108 ? -6.163 18.124 13.776 1.00 68.31 108 THR A O 1
ATOM 869 N N . ALA A 1 109 ? -4.986 16.942 15.259 1.00 65.81 109 ALA A N 1
ATOM 870 C CA . ALA A 1 109 ? -5.650 15.683 14.929 1.00 65.81 109 ALA A CA 1
ATOM 871 C C . ALA A 1 109 ? -7.142 15.676 15.300 1.00 65.81 109 ALA A C 1
ATOM 873 O O . ALA A 1 109 ? -7.954 15.112 14.575 1.00 65.81 109 ALA A O 1
ATOM 874 N N . HIS A 1 110 ? -7.507 16.301 16.423 1.00 77.06 110 HIS A N 1
ATOM 875 C CA . HIS A 1 110 ? -8.904 16.415 16.842 1.00 77.06 110 HIS A CA 1
ATOM 876 C C . HIS A 1 110 ? -9.684 17.339 15.901 1.00 77.06 110 HIS A C 1
ATOM 878 O O . HIS A 1 110 ? -10.765 16.980 15.444 1.00 77.06 110 HIS A O 1
ATOM 884 N N . ASN A 1 111 ? -9.097 18.480 15.541 1.00 78.69 111 ASN A N 1
ATOM 885 C CA . ASN A 1 111 ? -9.666 19.414 14.575 1.00 78.69 111 ASN A CA 1
ATOM 886 C C . ASN A 1 111 ? -9.787 18.775 13.190 1.00 78.69 111 ASN A C 1
ATOM 888 O O . ASN A 1 111 ? -10.804 18.954 12.537 1.00 78.69 111 ASN A O 1
ATOM 892 N N . GLY A 1 112 ? -8.810 17.965 12.775 1.00 76.00 112 GLY A N 1
ATOM 893 C CA . GLY A 1 112 ? -8.894 17.169 11.553 1.00 76.00 112 GLY A CA 1
ATOM 894 C C . GLY A 1 112 ? -10.075 16.195 11.586 1.00 76.00 112 GLY A C 1
ATOM 895 O O . GLY A 1 112 ? -10.914 16.193 10.693 1.00 76.00 112 GLY A O 1
ATOM 896 N N . VAL A 1 113 ? -10.227 15.401 12.644 1.00 83.06 113 VAL A N 1
ATOM 897 C CA . VAL A 1 113 ? -11.374 14.480 12.745 1.00 83.06 113 VAL A CA 1
ATOM 898 C C . VAL A 1 113 ? -12.714 15.229 12.724 1.00 83.06 113 VAL A C 1
ATOM 900 O O . VAL A 1 113 ? -13.650 14.811 12.033 1.00 83.06 113 VAL A O 1
ATOM 903 N N . ASN A 1 114 ? -12.812 16.339 13.457 1.00 81.38 114 ASN A N 1
ATOM 904 C CA . ASN A 1 114 ? -14.030 17.144 13.508 1.00 81.38 114 ASN A CA 1
ATOM 905 C C . ASN A 1 114 ? -14.327 17.792 12.153 1.00 81.38 114 ASN A C 1
ATOM 907 O O . ASN A 1 114 ? -15.447 17.679 11.668 1.00 81.38 114 ASN A O 1
ATOM 911 N N . GLY A 1 115 ? -13.322 18.389 11.508 1.00 75.31 115 GLY A N 1
ATOM 912 C CA . GLY A 1 115 ? -13.466 19.014 10.196 1.00 75.31 115 GLY A CA 1
ATOM 913 C C . GLY A 1 115 ? -13.937 18.014 9.145 1.00 75.31 115 GLY A C 1
ATOM 914 O O . GLY A 1 115 ? -14.848 18.312 8.379 1.00 75.31 115 GLY A O 1
ATOM 915 N N . LYS A 1 116 ? -13.456 16.766 9.189 1.00 81.44 116 LYS A N 1
ATOM 916 C CA . LYS A 1 116 ? -13.991 15.715 8.319 1.00 81.44 116 LYS A CA 1
ATOM 917 C C . LYS A 1 116 ? -15.467 15.441 8.601 1.00 81.44 116 LYS A C 1
ATOM 919 O O . LYS A 1 116 ? -16.272 15.352 7.679 1.00 81.44 116 LYS A O 1
ATOM 924 N N . SER A 1 117 ? -15.827 15.309 9.876 1.00 81.00 117 SER A N 1
ATOM 925 C CA . SER A 1 117 ? -17.218 15.076 10.288 1.00 81.00 117 SER A CA 1
ATOM 926 C C . SER A 1 117 ? -18.143 16.231 9.881 1.00 81.00 117 SER A C 1
ATOM 928 O O . SER A 1 117 ? -19.323 16.004 9.626 1.00 81.00 117 SER A O 1
ATOM 930 N N . ASN A 1 118 ? -17.592 17.441 9.762 1.00 79.38 118 ASN A N 1
ATOM 931 C CA . ASN A 1 118 ? -18.268 18.643 9.278 1.00 79.38 118 ASN A CA 1
ATOM 932 C C . ASN A 1 118 ? -18.249 18.791 7.743 1.00 79.38 118 ASN A C 1
ATOM 934 O O . ASN A 1 118 ? -18.860 19.720 7.220 1.00 79.38 118 ASN A O 1
ATOM 938 N N . GLY A 1 119 ? -17.555 17.911 7.013 1.00 77.44 119 GLY A N 1
ATOM 939 C CA . GLY A 1 119 ? -17.401 17.994 5.557 1.00 77.44 119 GLY A CA 1
ATOM 940 C C . GLY A 1 119 ? -16.372 19.023 5.068 1.00 77.44 119 GLY A C 1
ATOM 941 O O . GLY A 1 119 ? -16.380 19.366 3.890 1.00 77.44 119 GLY A O 1
ATOM 942 N N . GLU A 1 120 ? -15.486 19.512 5.938 1.00 77.88 120 GLU A N 1
ATOM 943 C CA . GLU A 1 120 ? -14.418 20.469 5.598 1.00 77.88 120 GLU A CA 1
ATOM 944 C C . GLU A 1 120 ? -13.296 19.812 4.771 1.00 77.88 120 GLU A C 1
ATOM 946 O O . GLU A 1 120 ? -12.665 20.460 3.937 1.00 77.88 120 GLU A O 1
ATOM 951 N N . HIS A 1 121 ? -13.076 18.506 4.955 1.00 75.88 121 HIS A N 1
ATOM 952 C CA . HIS A 1 121 ? -12.129 17.700 4.180 1.00 75.88 121 HIS A CA 1
ATOM 953 C C . HIS A 1 121 ? -12.525 16.220 4.169 1.00 75.88 121 HIS A C 1
ATOM 955 O O . HIS A 1 121 ? -13.313 15.761 4.990 1.00 75.88 121 HIS A O 1
ATOM 961 N N . GLY A 1 122 ? -11.967 15.447 3.231 1.00 81.25 122 GLY A N 1
ATOM 962 C CA . GLY A 1 122 ? -12.346 14.041 3.027 1.00 81.25 122 GLY A CA 1
ATOM 963 C C . GLY A 1 122 ? -11.630 13.027 3.927 1.00 81.25 122 GLY A C 1
ATOM 964 O O . GLY A 1 122 ? -12.154 11.938 4.150 1.00 81.25 122 GLY A O 1
ATOM 965 N N . MET A 1 123 ? -10.439 13.354 4.443 1.00 85.88 123 MET A N 1
ATOM 966 C CA . MET A 1 123 ? -9.604 12.408 5.191 1.00 85.88 123 MET A CA 1
ATOM 967 C C . MET A 1 123 ? -8.635 13.104 6.158 1.00 85.88 123 MET A C 1
ATOM 969 O O . MET A 1 123 ? -8.101 14.169 5.869 1.00 85.88 123 MET A O 1
ATOM 973 N N . THR A 1 124 ? -8.358 12.464 7.289 1.00 87.25 124 THR A N 1
ATOM 974 C CA . THR A 1 124 ? -7.323 12.815 8.261 1.00 87.25 124 THR A CA 1
ATOM 975 C C . THR A 1 124 ? -6.470 11.587 8.541 1.00 87.25 124 THR A C 1
ATOM 977 O O . THR A 1 124 ? -6.970 10.571 9.030 1.00 87.25 124 THR A O 1
ATOM 980 N N . TYR A 1 125 ? -5.175 11.697 8.270 1.00 91.06 125 TYR A N 1
ATOM 981 C CA . TYR A 1 125 ? -4.167 10.714 8.652 1.00 91.06 125 TYR A CA 1
ATOM 982 C C . TYR A 1 125 ? -3.098 11.371 9.528 1.00 91.06 125 TYR A C 1
ATOM 984 O O . TYR A 1 125 ? -2.945 12.591 9.521 1.00 91.06 125 TYR A O 1
ATOM 992 N N . ILE A 1 126 ? -2.375 10.562 10.303 1.00 87.62 126 ILE A N 1
ATOM 993 C CA . ILE A 1 126 ? -1.332 11.037 11.223 1.00 87.62 126 ILE A CA 1
ATOM 994 C C . ILE A 1 126 ? 0.046 10.612 10.725 1.00 87.62 126 ILE A C 1
ATOM 996 O O . ILE A 1 126 ? 0.259 9.440 10.420 1.00 87.62 126 ILE A O 1
ATOM 1000 N N . TRP A 1 127 ? 0.973 11.565 10.700 1.00 81.62 127 TRP A N 1
ATOM 1001 C CA . TRP A 1 127 ? 2.375 11.411 10.310 1.00 81.62 127 TRP A CA 1
ATOM 1002 C C . TRP A 1 127 ? 3.290 11.819 11.479 1.00 81.62 127 TRP A C 1
ATOM 1004 O O . TRP A 1 127 ? 3.026 12.853 12.093 1.00 81.62 127 TRP A O 1
ATOM 1014 N N . THR A 1 128 ? 4.339 11.096 11.889 1.00 78.50 128 THR A N 1
ATOM 1015 C CA . THR A 1 128 ? 4.688 9.664 11.746 1.00 78.50 128 THR A CA 1
ATOM 1016 C C . THR A 1 128 ? 4.467 8.970 13.100 1.00 78.50 128 THR A C 1
ATOM 1018 O O . THR A 1 128 ? 4.937 9.453 14.134 1.00 78.50 128 THR A O 1
ATOM 1021 N N . LEU A 1 129 ? 3.744 7.840 13.145 1.00 80.81 129 LEU A N 1
ATOM 1022 C CA . LEU A 1 129 ? 3.238 7.268 14.405 1.00 80.81 129 LEU A CA 1
ATOM 1023 C C . LEU A 1 129 ? 3.669 5.812 14.651 1.00 80.81 129 LEU A C 1
ATOM 1025 O O . LEU A 1 129 ? 3.004 4.880 14.217 1.00 80.81 129 LEU A O 1
ATOM 1029 N N . ASP A 1 130 ? 4.731 5.601 15.437 1.00 84.44 130 ASP A N 1
ATOM 1030 C CA . ASP A 1 130 ? 5.325 4.259 15.628 1.00 84.44 130 ASP A CA 1
ATOM 1031 C C . ASP A 1 130 ? 4.981 3.563 16.955 1.00 84.44 130 ASP A C 1
ATOM 1033 O O . ASP A 1 130 ? 5.205 2.360 17.125 1.00 84.44 130 ASP A O 1
ATOM 1037 N N . LYS A 1 131 ? 4.459 4.305 17.937 1.00 82.75 131 LYS A N 1
ATOM 1038 C CA . LYS A 1 131 ? 4.143 3.757 19.261 1.00 82.75 131 LYS A CA 1
ATOM 1039 C C . LYS A 1 131 ? 2.742 3.150 19.268 1.00 82.75 131 LYS A C 1
ATOM 1041 O O . LYS A 1 131 ? 1.768 3.875 19.098 1.00 82.75 131 LYS A O 1
ATOM 1046 N N . GLU A 1 132 ? 2.631 1.864 19.607 1.00 87.06 132 GLU A N 1
ATOM 1047 C CA . GLU A 1 132 ? 1.350 1.136 19.679 1.00 87.06 132 GLU A CA 1
ATOM 1048 C C . GLU A 1 132 ? 0.270 1.878 20.483 1.00 87.06 132 GLU A C 1
ATOM 1050 O O . GLU A 1 132 ? -0.858 2.028 20.022 1.00 87.06 132 GLU A O 1
ATOM 1055 N N . SER A 1 133 ? 0.605 2.382 21.678 1.00 86.06 133 SER A N 1
ATOM 1056 C CA . SER A 1 133 ? -0.367 3.110 22.506 1.00 86.06 133 SER A CA 1
ATOM 1057 C C . SER A 1 133 ? -0.894 4.370 21.817 1.00 86.06 133 SER A C 1
ATOM 1059 O O . SER A 1 133 ? -2.041 4.742 22.023 1.00 86.06 133 SER A O 1
ATOM 1061 N N . SER A 1 134 ? -0.052 5.034 21.022 1.00 86.06 134 SER A N 1
ATOM 1062 C CA . SER A 1 134 ? -0.443 6.230 20.282 1.00 86.06 134 SER A CA 1
ATOM 1063 C C . SER A 1 134 ? -1.264 5.864 19.047 1.00 86.06 134 SER A C 1
ATOM 1065 O O . SER A 1 134 ? -2.259 6.526 18.787 1.00 86.06 134 SER A O 1
ATOM 1067 N N . MET A 1 135 ? -0.923 4.777 18.341 1.00 91.75 135 MET A N 1
ATOM 1068 C CA . MET A 1 135 ? -1.763 4.234 17.260 1.00 91.75 135 MET A CA 1
ATOM 1069 C C . MET A 1 135 ? -3.186 3.972 17.761 1.00 91.75 135 MET A C 1
ATOM 1071 O O . MET A 1 135 ? -4.143 4.453 17.164 1.00 91.75 135 MET A O 1
ATOM 1075 N N . LYS A 1 136 ? -3.319 3.289 18.906 1.00 90.50 136 LYS A N 1
ATOM 1076 C CA . LYS A 1 136 ? -4.615 3.029 19.549 1.00 90.50 136 LYS A CA 1
ATOM 1077 C C . LYS A 1 136 ? -5.372 4.316 19.883 1.00 90.50 136 LYS A C 1
ATOM 1079 O O . LYS A 1 136 ? -6.562 4.407 19.605 1.00 90.50 136 LYS A O 1
ATOM 1084 N N . ASP A 1 137 ? -4.692 5.307 20.459 1.00 87.50 137 ASP A N 1
ATOM 1085 C CA . ASP A 1 137 ? -5.300 6.599 20.800 1.00 87.50 137 ASP A CA 1
ATOM 1086 C C . ASP A 1 137 ? -5.854 7.313 19.556 1.00 87.50 137 ASP A C 1
ATOM 1088 O O . ASP A 1 137 ? -7.027 7.671 19.522 1.00 87.50 137 ASP A O 1
ATOM 1092 N N . TYR A 1 138 ? -5.057 7.451 18.493 1.00 89.50 138 TYR A N 1
ATOM 1093 C CA . TYR A 1 138 ? -5.508 8.139 17.280 1.00 89.50 138 TYR A CA 1
ATOM 1094 C C . TYR A 1 138 ? -6.573 7.361 16.498 1.00 89.50 138 TYR A C 1
ATOM 1096 O O . TYR A 1 138 ? -7.501 7.981 15.981 1.00 89.50 138 TYR A O 1
ATOM 1104 N N . ILE A 1 139 ? -6.513 6.025 16.473 1.00 90.94 139 ILE A N 1
ATOM 1105 C CA . ILE A 1 139 ? -7.586 5.197 15.900 1.00 90.94 139 ILE A CA 1
ATOM 1106 C C . ILE A 1 139 ? -8.897 5.411 16.666 1.00 90.94 139 ILE A C 1
ATOM 1108 O O . ILE A 1 139 ? -9.923 5.667 16.045 1.00 90.94 139 ILE A O 1
ATOM 1112 N N . ASN A 1 140 ? -8.870 5.384 18.004 1.00 88.94 140 ASN A N 1
ATOM 1113 C CA . ASN A 1 140 ? -10.059 5.660 18.823 1.00 88.94 140 ASN A CA 1
ATOM 1114 C C . ASN A 1 140 ? -10.609 7.074 18.606 1.00 88.94 140 ASN A C 1
ATOM 1116 O O . ASN A 1 140 ? -11.809 7.295 18.742 1.00 88.94 140 ASN A O 1
ATOM 1120 N N . ARG A 1 141 ? -9.742 8.030 18.260 1.00 86.38 141 ARG A N 1
ATOM 1121 C CA . ARG A 1 141 ? -10.148 9.392 17.900 1.00 86.38 141 ARG A CA 1
ATOM 1122 C C . ARG A 1 141 ? -10.777 9.488 16.513 1.00 86.38 141 ARG A C 1
ATOM 1124 O O . ARG A 1 141 ? -11.328 10.534 16.224 1.00 86.38 141 ARG A O 1
ATOM 1131 N N . GLY A 1 142 ? -10.724 8.451 15.676 1.00 88.19 142 GLY A N 1
ATOM 1132 C CA . GLY A 1 142 ? -11.415 8.418 14.384 1.00 88.19 142 GLY A CA 1
ATOM 1133 C C . GLY A 1 142 ? -10.593 8.884 13.180 1.00 88.19 142 GLY A C 1
ATOM 1134 O O . GLY A 1 142 ? -11.177 9.234 12.155 1.00 88.19 142 GLY A O 1
ATOM 1135 N N . VAL A 1 143 ? -9.258 8.894 13.267 1.00 91.38 143 VAL A N 1
ATOM 1136 C CA . VAL A 1 143 ? -8.405 9.119 12.081 1.00 91.38 143 VAL A CA 1
ATOM 1137 C C . VAL A 1 143 ? -8.601 7.986 11.066 1.00 91.38 143 VAL A C 1
ATOM 1139 O O . VAL A 1 143 ? -8.872 6.852 11.455 1.00 91.38 143 VAL A O 1
ATOM 1142 N N . GLN A 1 144 ? -8.453 8.265 9.769 1.00 92.19 144 GLN A N 1
ATOM 1143 C CA . GLN A 1 144 ? -8.607 7.257 8.705 1.00 92.19 144 GLN A CA 1
ATOM 1144 C C . GLN A 1 144 ? -7.276 6.727 8.177 1.00 92.19 144 GLN A C 1
ATOM 1146 O O . GLN A 1 144 ? -7.258 5.889 7.281 1.00 92.19 144 GLN A O 1
ATOM 1151 N N . GLY A 1 145 ? -6.146 7.180 8.714 1.00 93.44 145 GLY A N 1
ATOM 1152 C CA . GLY A 1 145 ? -4.876 6.581 8.350 1.00 93.44 145 GLY A CA 1
ATOM 1153 C C . GLY A 1 145 ? -3.723 6.925 9.270 1.00 93.44 145 GLY A C 1
ATOM 1154 O O . GLY A 1 145 ? -3.761 7.886 10.041 1.00 93.44 145 GLY A O 1
ATOM 1155 N N . ILE A 1 146 ? -2.683 6.108 9.180 1.00 93.94 146 ILE A N 1
ATOM 1156 C CA . ILE A 1 146 ? -1.426 6.275 9.899 1.00 93.94 146 ILE A CA 1
ATOM 1157 C C . ILE A 1 146 ? -0.285 6.110 8.899 1.00 93.94 146 ILE A C 1
ATOM 1159 O O . ILE A 1 146 ? -0.179 5.063 8.259 1.00 93.94 146 ILE A O 1
ATOM 1163 N N . ILE A 1 147 ? 0.587 7.115 8.820 1.00 92.62 147 ILE A N 1
ATOM 1164 C CA . ILE A 1 147 ? 1.920 6.984 8.232 1.00 92.62 147 ILE A CA 1
ATOM 1165 C C . ILE A 1 147 ? 2.872 6.506 9.335 1.00 92.62 147 ILE A C 1
ATOM 1167 O O . ILE A 1 147 ? 2.893 7.060 10.439 1.00 92.62 147 ILE A O 1
ATOM 1171 N N . THR A 1 148 ? 3.611 5.424 9.090 1.00 89.31 148 THR A N 1
ATOM 1172 C CA . THR A 1 148 ? 4.452 4.788 10.118 1.00 89.31 148 THR A CA 1
ATOM 1173 C C . THR A 1 148 ? 5.667 4.084 9.532 1.00 89.31 148 THR A C 1
ATOM 1175 O O . THR A 1 148 ? 5.646 3.574 8.413 1.00 89.31 148 THR A O 1
ATOM 1178 N N . ASN A 1 149 ? 6.704 3.961 10.356 1.00 84.38 149 ASN A N 1
ATOM 1179 C CA . ASN A 1 149 ? 7.850 3.103 10.106 1.00 84.38 149 ASN A CA 1
ATOM 1180 C C . ASN A 1 149 ? 7.603 1.637 10.519 1.00 84.38 149 ASN A C 1
ATOM 1182 O O . ASN A 1 149 ? 8.472 0.798 10.278 1.00 84.38 149 ASN A O 1
ATOM 1186 N N . ARG A 1 150 ? 6.476 1.308 11.179 1.00 87.06 150 ARG A N 1
ATOM 1187 C CA . ARG A 1 150 ? 6.156 -0.010 11.773 1.00 87.06 150 ARG A CA 1
ATOM 1188 C C . ARG A 1 150 ? 4.868 -0.618 11.209 1.00 87.06 150 ARG A C 1
ATOM 1190 O O . ARG A 1 150 ? 3.888 -0.840 11.922 1.00 87.06 150 ARG A O 1
ATOM 1197 N N . ILE A 1 151 ? 4.895 -0.934 9.919 1.00 91.19 151 ILE A N 1
ATOM 1198 C CA . ILE A 1 151 ? 3.732 -1.383 9.135 1.00 91.19 151 ILE A CA 1
ATOM 1199 C C . ILE A 1 151 ? 3.025 -2.603 9.733 1.00 91.19 151 ILE A C 1
ATOM 1201 O O . ILE A 1 151 ? 1.820 -2.559 9.987 1.00 91.19 151 ILE A O 1
ATOM 1205 N N . ALA A 1 152 ? 3.765 -3.677 10.021 1.00 85.38 152 ALA A N 1
ATOM 1206 C CA . ALA A 1 152 ? 3.174 -4.905 10.552 1.00 85.38 152 ALA A CA 1
ATOM 1207 C C . ALA A 1 152 ? 2.520 -4.692 11.931 1.00 85.38 152 ALA A C 1
ATOM 1209 O O . ALA A 1 152 ? 1.486 -5.296 12.235 1.00 85.38 152 ALA A O 1
ATOM 1210 N N . LEU A 1 153 ? 3.096 -3.813 12.762 1.00 88.56 153 LEU A N 1
ATOM 1211 C CA . LEU A 1 153 ? 2.505 -3.434 14.042 1.00 88.56 153 LEU A CA 1
ATOM 1212 C C . LEU A 1 153 ? 1.217 -2.634 13.832 1.00 88.56 153 LEU A C 1
ATOM 1214 O O . LEU A 1 153 ? 0.194 -3.007 14.400 1.00 88.56 153 LEU A O 1
ATOM 1218 N N . ALA A 1 154 ? 1.245 -1.580 13.013 1.00 93.56 154 ALA A N 1
ATOM 1219 C CA . ALA A 1 154 ? 0.063 -0.761 12.743 1.00 93.56 154 ALA A CA 1
ATOM 1220 C C . ALA A 1 154 ? -1.097 -1.603 12.194 1.00 93.56 154 ALA A C 1
ATOM 1222 O O . ALA A 1 154 ? -2.230 -1.456 12.650 1.00 93.56 154 ALA A O 1
ATOM 1223 N N . LYS A 1 155 ? -0.801 -2.569 11.313 1.00 91.38 155 LYS A N 1
ATOM 1224 C CA . LYS A 1 155 ? -1.786 -3.532 10.799 1.00 91.38 155 LYS A CA 1
ATOM 1225 C C . LYS A 1 155 ? -2.389 -4.379 11.898 1.00 91.38 155 LYS A C 1
ATOM 1227 O O . LYS A 1 155 ? -3.609 -4.485 11.990 1.00 91.38 155 LYS A O 1
ATOM 1232 N N . ARG A 1 156 ? -1.551 -4.952 12.763 1.00 91.25 156 ARG A N 1
ATOM 1233 C CA . ARG A 1 156 ? -2.023 -5.733 13.910 1.00 91.25 156 ARG A CA 1
ATOM 1234 C C . ARG A 1 156 ? -2.920 -4.900 14.822 1.00 91.25 156 ARG A C 1
ATOM 1236 O O . ARG A 1 156 ? -3.960 -5.394 15.245 1.00 91.25 156 ARG A O 1
ATOM 1243 N N . VAL A 1 157 ? -2.538 -3.654 15.105 1.00 93.06 157 VAL A N 1
ATOM 1244 C CA . VAL A 1 157 ? -3.316 -2.739 15.949 1.00 93.06 157 VAL A CA 1
ATOM 1245 C C . VAL A 1 157 ? -4.666 -2.427 15.307 1.00 93.06 157 VAL A C 1
ATOM 1247 O O . VAL A 1 157 ? -5.687 -2.673 15.942 1.00 93.06 157 VAL A O 1
ATOM 1250 N N . ALA A 1 158 ? -4.690 -1.973 14.052 1.00 90.88 158 ALA A N 1
ATOM 1251 C CA . ALA A 1 158 ? -5.923 -1.635 13.340 1.00 90.88 158 ALA A CA 1
ATOM 1252 C C . ALA A 1 158 ? -6.895 -2.826 13.262 1.00 90.88 158 ALA A C 1
ATOM 1254 O O . ALA A 1 158 ? -8.070 -2.688 13.605 1.00 90.88 158 ALA A O 1
ATOM 1255 N N . VAL A 1 159 ? -6.389 -4.020 12.921 1.00 86.19 159 VAL A N 1
ATOM 1256 C CA . VAL A 1 159 ? -7.183 -5.260 12.912 1.00 86.19 159 VAL A CA 1
ATOM 1257 C C . VAL A 1 159 ? -7.700 -5.598 14.312 1.00 86.19 159 VAL A C 1
ATOM 1259 O O . VAL A 1 159 ? -8.880 -5.903 14.464 1.00 86.19 159 VAL A O 1
ATOM 1262 N N . SER A 1 160 ? -6.860 -5.499 15.351 1.00 88.56 160 SER A N 1
ATOM 1263 C CA . SER A 1 160 ? -7.279 -5.775 16.735 1.00 88.56 160 SER A CA 1
ATOM 1264 C C . SER A 1 160 ? -8.360 -4.819 17.252 1.00 88.56 160 SER A C 1
ATOM 1266 O O . SER A 1 160 ? -9.087 -5.161 18.178 1.00 88.56 160 SER A O 1
ATOM 1268 N N . MET A 1 161 ? -8.471 -3.633 16.649 1.00 90.81 161 MET A N 1
ATOM 1269 C CA . MET A 1 161 ? -9.459 -2.609 16.985 1.00 90.81 161 MET A CA 1
ATOM 1270 C C . MET A 1 161 ? -10.710 -2.662 16.094 1.00 90.81 161 MET A C 1
ATOM 1272 O O . MET A 1 161 ? -11.584 -1.810 16.224 1.00 90.81 161 MET A O 1
ATOM 1276 N N . GLY A 1 162 ? -10.820 -3.645 15.193 1.00 85.69 162 GLY A N 1
ATOM 1277 C CA . GLY A 1 162 ? -12.010 -3.844 14.357 1.00 85.69 162 GLY A CA 1
ATOM 1278 C C . GLY A 1 162 ? -12.212 -2.781 13.272 1.00 85.69 162 GLY A C 1
ATOM 1279 O O . GLY A 1 162 ? -13.332 -2.609 12.774 1.00 85.69 162 GLY A O 1
ATOM 1280 N N . VAL A 1 163 ? -11.144 -2.065 12.910 1.00 87.06 163 VAL A N 1
ATOM 1281 C CA . VAL A 1 163 ? -11.173 -1.035 11.870 1.00 87.06 163 VAL A CA 1
ATOM 1282 C C . VAL A 1 163 ? -11.276 -1.694 10.493 1.00 87.06 163 VAL A C 1
ATOM 1284 O O . VAL A 1 163 ? -10.597 -2.684 10.215 1.00 87.06 163 VAL A O 1
ATOM 1287 N N . ALA A 1 164 ? -12.125 -1.152 9.616 1.00 86.75 164 ALA A N 1
ATOM 1288 C CA . ALA A 1 164 ? -12.199 -1.605 8.232 1.00 86.75 164 ALA A CA 1
ATOM 1289 C C . ALA A 1 164 ? -11.005 -1.058 7.448 1.00 86.75 164 ALA A C 1
ATOM 1291 O O . ALA A 1 164 ? -10.867 0.147 7.255 1.00 86.75 164 ALA A O 1
ATOM 1292 N N . MET A 1 165 ? -10.132 -1.950 6.998 1.00 87.06 165 MET A N 1
ATOM 1293 C CA . MET A 1 165 ? -9.004 -1.572 6.157 1.00 87.06 165 MET A CA 1
ATOM 1294 C C . MET A 1 165 ? -9.497 -1.078 4.798 1.00 87.06 165 MET A C 1
ATOM 1296 O O . MET A 1 165 ? -10.437 -1.638 4.235 1.00 87.06 165 MET A O 1
ATOM 1300 N N . ALA A 1 166 ? -8.828 -0.065 4.246 1.00 87.62 166 ALA A N 1
ATOM 1301 C CA . ALA A 1 166 ? -8.994 0.283 2.846 1.00 87.62 166 ALA A CA 1
ATOM 1302 C C . ALA A 1 166 ? -8.647 -0.949 2.009 1.00 87.62 166 ALA A C 1
ATOM 1304 O O . ALA A 1 166 ? -7.527 -1.472 2.102 1.00 87.62 166 ALA A O 1
ATOM 1305 N N . ASN A 1 167 ? -9.616 -1.427 1.230 1.00 70.88 167 ASN A N 1
ATOM 1306 C CA . ASN A 1 167 ? -9.381 -2.498 0.281 1.00 70.88 167 ASN A CA 1
ATOM 1307 C C . ASN A 1 167 ? -8.405 -1.967 -0.766 1.00 70.88 167 ASN A C 1
ATOM 1309 O O . ASN A 1 167 ? -8.775 -1.171 -1.627 1.00 70.88 167 ASN A O 1
ATOM 1313 N N . VAL A 1 168 ? -7.161 -2.441 -0.717 1.00 60.22 168 VAL A N 1
ATOM 1314 C CA . VAL A 1 168 ? -6.381 -2.541 -1.945 1.00 60.22 168 VAL A CA 1
ATOM 1315 C C . VAL A 1 168 ? -7.219 -3.465 -2.810 1.00 60.22 168 VAL A C 1
ATOM 1317 O O . VAL A 1 168 ? -7.523 -4.578 -2.378 1.00 60.22 168 VAL A O 1
ATOM 1320 N N . SER A 1 169 ? -7.652 -3.027 -3.988 1.00 49.41 169 SER A N 1
ATOM 1321 C CA . SER A 1 169 ? -8.080 -3.967 -5.016 1.00 49.41 169 SER A CA 1
ATOM 1322 C C . SER A 1 169 ? -6.844 -4.791 -5.358 1.00 49.41 169 SER A C 1
ATOM 1324 O O . SER A 1 169 ? -6.103 -4.464 -6.284 1.00 49.41 169 SER A O 1
ATOM 1326 N N . THR A 1 170 ? -6.522 -5.778 -4.520 1.00 47.69 170 THR A N 1
ATOM 1327 C CA . THR A 1 170 ? -5.398 -6.647 -4.780 1.00 47.69 170 THR A CA 1
ATOM 1328 C C . THR A 1 170 ? -5.742 -7.342 -6.070 1.00 47.69 170 THR A C 1
ATOM 1330 O O . THR A 1 170 ? -6.839 -7.911 -6.174 1.00 47.69 170 THR A O 1
ATOM 1333 N N . PRO A 1 171 ? -4.830 -7.328 -7.041 1.00 49.56 171 PRO A N 1
ATOM 1334 C CA . PRO A 1 171 ? -4.921 -8.327 -8.063 1.00 49.56 171 PRO A CA 1
ATOM 1335 C C . PRO A 1 171 ? -5.002 -9.701 -7.404 1.00 49.56 171 PRO A C 1
ATOM 1337 O O . PRO A 1 171 ? -4.246 -9.917 -6.453 1.00 49.56 171 PRO A O 1
ATOM 1340 N N . PRO A 1 172 ? -5.979 -10.561 -7.757 1.00 53.62 172 PRO A N 1
ATOM 1341 C CA . PRO A 1 172 ? -6.227 -11.772 -6.997 1.00 53.62 172 PRO A CA 1
ATOM 1342 C C . PRO A 1 172 ? -4.923 -12.548 -6.915 1.00 53.62 172 PRO A C 1
ATOM 1344 O O . PRO A 1 172 ? -4.273 -12.815 -7.923 1.00 53.62 172 PRO A O 1
ATOM 1347 N N . VAL A 1 173 ? -4.496 -12.779 -5.673 1.00 61.75 173 VAL A N 1
ATOM 1348 C CA . VAL A 1 173 ? -3.157 -13.260 -5.287 1.00 61.75 173 VAL A CA 1
ATOM 1349 C C . VAL A 1 173 ? -2.866 -14.650 -5.875 1.00 61.75 173 VAL A C 1
ATOM 1351 O O . VAL A 1 173 ? -1.759 -15.170 -5.797 1.00 61.75 173 VAL A O 1
ATOM 1354 N N . ASP A 1 174 ? -3.882 -15.258 -6.464 1.00 76.12 174 ASP A N 1
ATOM 1355 C CA . ASP A 1 174 ? -3.947 -16.592 -7.015 1.00 76.12 174 ASP A CA 1
ATOM 1356 C C . ASP A 1 174 ? -4.103 -16.623 -8.542 1.00 76.12 174 ASP A C 1
ATOM 1358 O O . ASP A 1 174 ? -4.159 -17.716 -9.106 1.00 76.12 174 ASP A O 1
ATOM 1362 N N . LYS A 1 175 ? -4.124 -15.476 -9.240 1.00 86.69 175 LYS A N 1
ATOM 1363 C CA . LYS A 1 175 ? -4.168 -15.477 -10.707 1.00 86.69 175 LYS A CA 1
ATOM 1364 C C . LYS A 1 175 ? -3.321 -14.400 -11.372 1.00 86.69 175 LYS A C 1
ATOM 1366 O O . LYS A 1 175 ? -2.959 -13.385 -10.792 1.00 86.69 175 LYS A O 1
ATOM 1371 N N . CYS A 1 176 ? -3.057 -14.654 -12.641 1.00 94.00 176 CYS A N 1
ATOM 1372 C CA . CYS A 1 176 ? -2.628 -13.681 -13.629 1.00 94.00 176 CYS A CA 1
ATOM 1373 C C . CYS A 1 176 ? -3.534 -13.849 -14.856 1.00 94.00 176 CYS A C 1
ATOM 1375 O O . CYS A 1 176 ? -4.302 -14.813 -14.922 1.00 94.00 176 CYS A O 1
ATOM 1377 N N . ASP A 1 177 ? -3.468 -12.936 -15.815 1.00 94.88 177 ASP A N 1
ATOM 1378 C CA . ASP A 1 177 ? -4.354 -12.951 -16.978 1.00 94.88 177 ASP A CA 1
ATOM 1379 C C . ASP A 1 177 ? -3.662 -12.404 -18.222 1.00 94.88 177 ASP A C 1
ATOM 1381 O O . ASP A 1 177 ? -2.700 -11.630 -18.135 1.00 94.88 177 ASP A O 1
ATOM 1385 N N . CYS A 1 178 ? -4.149 -12.838 -19.382 1.00 95.75 178 CYS A N 1
ATOM 1386 C CA . CYS A 1 178 ? -3.571 -12.500 -20.670 1.00 95.75 178 CYS A CA 1
ATOM 1387 C C . CYS A 1 178 ? -4.658 -12.198 -21.697 1.00 95.75 178 CYS A C 1
ATOM 1389 O O . CYS A 1 178 ? -5.605 -12.964 -21.857 1.00 95.75 178 CYS A O 1
ATOM 1391 N N . ASP A 1 179 ? -4.447 -11.138 -22.468 1.00 95.25 179 ASP A N 1
ATOM 1392 C CA . ASP A 1 179 ? -5.313 -10.746 -23.571 1.00 95.25 179 ASP A CA 1
ATOM 1393 C C . ASP A 1 179 ? -4.724 -11.192 -24.907 1.00 95.25 179 ASP A C 1
ATOM 1395 O O . ASP A 1 179 ? -3.505 -11.242 -25.097 1.00 95.25 179 ASP A O 1
ATOM 1399 N N . TYR A 1 180 ? -5.606 -11.485 -25.860 1.00 94.62 180 TYR A N 1
ATOM 1400 C CA . TYR A 1 180 ? -5.211 -11.757 -27.236 1.00 94.62 180 TYR A CA 1
ATOM 1401 C C . TYR A 1 180 ? -4.810 -10.463 -27.958 1.00 94.62 180 TYR A C 1
ATOM 1403 O O . TYR A 1 180 ? -5.548 -9.475 -27.951 1.00 94.62 180 TYR A O 1
ATOM 1411 N N . ARG A 1 181 ? -3.676 -10.499 -28.662 1.00 92.06 181 ARG A N 1
ATOM 1412 C CA . ARG A 1 181 ? -3.277 -9.508 -29.669 1.00 92.06 181 ARG A CA 1
ATOM 1413 C C . ARG A 1 181 ? -2.914 -10.210 -30.973 1.00 92.06 181 ARG A C 1
ATOM 1415 O O . ARG A 1 181 ? -2.677 -11.413 -31.013 1.00 92.06 181 ARG A O 1
ATOM 1422 N N . LYS A 1 182 ? -2.872 -9.463 -32.080 1.00 88.44 182 LYS A N 1
ATOM 1423 C CA . LYS A 1 182 ? -2.531 -10.028 -33.392 1.00 88.44 182 LYS A CA 1
ATOM 1424 C C . LYS A 1 182 ? -1.149 -10.693 -33.335 1.00 88.44 182 LYS A C 1
ATOM 1426 O O . LYS A 1 182 ? -0.148 -9.991 -33.324 1.00 88.44 182 LYS A O 1
ATOM 1431 N N . GLY A 1 183 ? -1.126 -12.024 -33.360 1.00 87.06 183 GLY A N 1
ATOM 1432 C CA . GLY A 1 183 ? 0.101 -12.827 -33.331 1.00 87.06 183 GLY A CA 1
ATOM 1433 C C . GLY A 1 183 ? 0.262 -13.708 -32.091 1.00 87.06 183 GLY A C 1
ATOM 1434 O O . GLY A 1 183 ? 0.940 -14.723 -32.189 1.00 87.06 183 GLY A O 1
ATOM 1435 N N . GLY A 1 184 ? -0.415 -13.408 -30.977 1.00 94.00 184 GLY A N 1
ATOM 1436 C CA . GLY A 1 184 ? -0.201 -14.124 -29.717 1.00 94.00 184 GLY A CA 1
ATOM 1437 C C . GLY A 1 184 ? -0.880 -13.478 -28.515 1.00 94.00 184 GLY A C 1
ATOM 1438 O O . GLY A 1 184 ? -1.762 -12.627 -28.643 1.00 94.00 184 GLY A O 1
ATOM 1439 N N . CYS A 1 185 ? -0.457 -13.879 -27.327 1.00 96.44 185 CYS A N 1
ATOM 1440 C CA . CYS A 1 185 ? -0.960 -13.345 -26.070 1.00 96.44 185 CYS A CA 1
ATOM 1441 C C . CYS A 1 185 ? -0.049 -12.239 -25.511 1.00 96.44 185 CYS A C 1
ATOM 1443 O O . CYS A 1 185 ? 1.166 -12.227 -25.722 1.00 96.44 185 CYS A O 1
ATOM 1445 N N . THR A 1 186 ? -0.649 -11.313 -24.760 1.00 97.00 186 THR A N 1
ATOM 1446 C CA . THR A 1 186 ? 0.053 -10.343 -23.905 1.00 97.00 186 THR A CA 1
ATOM 1447 C C . THR A 1 186 ? -0.498 -10.398 -22.495 1.00 97.00 186 THR A C 1
ATOM 1449 O O . THR A 1 186 ? -1.709 -10.517 -22.335 1.00 97.00 186 THR A O 1
ATOM 1452 N N . ILE A 1 187 ? 0.351 -10.254 -21.479 1.00 96.19 187 ILE A N 1
ATOM 1453 C CA . ILE A 1 187 ? -0.097 -10.139 -20.090 1.00 96.19 187 ILE A CA 1
ATOM 1454 C C . ILE A 1 187 ? -0.954 -8.879 -19.965 1.00 96.19 187 ILE A C 1
ATOM 1456 O O . ILE A 1 187 ? -0.467 -7.763 -20.144 1.00 96.19 187 ILE A O 1
ATOM 1460 N N . SER A 1 188 ? -2.226 -9.066 -19.634 1.00 93.12 188 SER A N 1
ATOM 1461 C CA . SER A 1 188 ? -3.120 -7.989 -19.209 1.00 93.12 188 SER A CA 1
ATOM 1462 C C . SER A 1 188 ? -3.058 -7.816 -17.699 1.00 93.12 188 SER A C 1
ATOM 1464 O O . SER A 1 188 ? -3.165 -6.700 -17.188 1.00 93.12 188 SER A O 1
ATOM 1466 N N . TRP A 1 189 ? -2.780 -8.914 -16.991 1.00 90.06 189 TRP A N 1
ATOM 1467 C CA . TRP A 1 189 ? -2.636 -8.935 -15.553 1.00 90.06 189 TRP A CA 1
ATOM 1468 C C . TRP A 1 189 ? -1.354 -9.646 -15.101 1.00 90.06 189 TRP A C 1
ATOM 1470 O O . TRP A 1 189 ? -1.284 -10.874 -15.189 1.00 90.06 189 TRP A O 1
ATOM 1480 N N . PRO A 1 190 ? -0.350 -8.910 -14.579 1.00 91.19 190 PRO A N 1
ATOM 1481 C CA . PRO A 1 190 ? 0.883 -9.499 -14.060 1.00 91.19 190 PRO A CA 1
ATOM 1482 C C . PRO A 1 190 ? 0.660 -10.522 -12.946 1.00 91.19 190 PRO A C 1
ATOM 1484 O O . PRO A 1 190 ? -0.284 -10.420 -12.163 1.00 91.19 190 PRO A O 1
ATOM 1487 N N . ALA A 1 191 ? 1.581 -11.480 -12.849 1.00 92.38 191 ALA A N 1
ATOM 1488 C CA . ALA A 1 191 ? 1.635 -12.408 -11.727 1.00 92.38 191 ALA A CA 1
ATOM 1489 C C . ALA A 1 191 ? 1.973 -11.683 -10.404 1.00 92.38 191 ALA A C 1
ATOM 1491 O O . ALA A 1 191 ? 2.623 -10.636 -10.415 1.00 92.38 191 ALA A O 1
ATOM 1492 N N . PRO A 1 192 ? 1.572 -12.232 -9.246 1.00 85.38 192 PRO A N 1
ATOM 1493 C CA . PRO A 1 192 ? 2.050 -11.764 -7.952 1.00 85.38 192 PRO A CA 1
ATOM 1494 C C . PRO A 1 192 ? 3.546 -12.068 -7.774 1.00 85.38 192 PRO A C 1
ATOM 1496 O O . PRO A 1 192 ? 4.101 -12.955 -8.422 1.00 85.38 192 PRO A O 1
ATOM 1499 N N . SER A 1 193 ? 4.196 -11.358 -6.848 1.00 84.94 193 SER A N 1
ATOM 1500 C CA . SER A 1 193 ? 5.610 -11.574 -6.513 1.00 84.94 193 SER A CA 1
ATOM 1501 C C . SER A 1 193 ? 5.912 -13.048 -6.205 1.00 84.94 193 SER A C 1
ATOM 1503 O O . SER A 1 193 ? 5.140 -13.727 -5.525 1.00 84.94 193 SER A O 1
ATOM 1505 N N . LYS A 1 194 ? 7.072 -13.519 -6.676 1.00 86.44 194 LYS A N 1
ATOM 1506 C CA . LYS A 1 194 ? 7.571 -14.906 -6.610 1.00 86.44 194 LYS A CA 1
ATOM 1507 C C . LYS A 1 194 ? 6.793 -15.905 -7.476 1.00 86.44 194 LYS A C 1
ATOM 1509 O O . LYS A 1 194 ? 6.926 -17.113 -7.283 1.00 86.44 194 LYS A O 1
ATOM 1514 N N . LYS A 1 195 ? 5.992 -15.416 -8.425 1.00 94.69 195 LYS A N 1
ATOM 1515 C CA . LYS A 1 195 ? 5.328 -16.200 -9.473 1.00 94.69 195 LYS A CA 1
ATOM 1516 C C . LYS A 1 195 ? 5.566 -15.549 -10.833 1.00 94.69 195 LYS A C 1
ATOM 1518 O O . LYS A 1 195 ? 5.881 -14.365 -10.919 1.00 94.69 195 LYS A O 1
ATOM 1523 N N . ALA A 1 196 ? 5.387 -16.321 -11.896 1.00 96.56 196 ALA A N 1
ATOM 1524 C CA . ALA A 1 196 ? 5.362 -15.813 -13.262 1.00 96.56 196 ALA A CA 1
ATOM 1525 C C . ALA A 1 196 ? 4.040 -16.166 -13.949 1.00 96.56 196 ALA A C 1
ATOM 1527 O O . ALA A 1 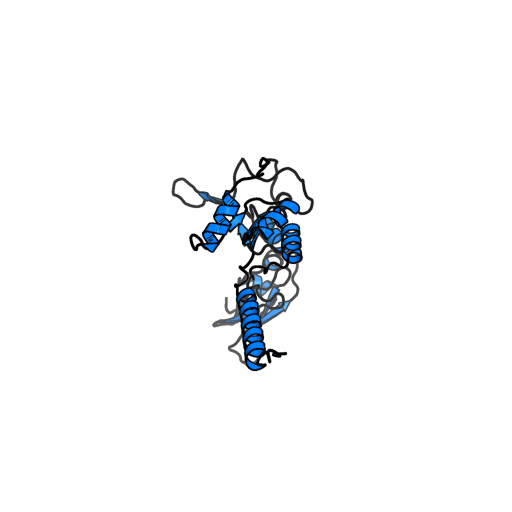196 ? 3.344 -17.099 -13.539 1.00 96.56 196 ALA A O 1
ATOM 1528 N N . CYS A 1 197 ? 3.679 -15.388 -14.972 1.00 97.25 197 CYS A N 1
ATOM 1529 C CA . CYS A 1 197 ? 2.429 -15.580 -15.696 1.00 97.25 197 CYS A CA 1
ATOM 1530 C C . CYS A 1 197 ? 2.662 -16.357 -16.985 1.00 97.25 197 CYS A C 1
ATOM 1532 O O . CYS A 1 197 ? 3.342 -15.882 -17.894 1.00 97.25 197 CYS A O 1
ATOM 1534 N N . LYS A 1 198 ? 2.068 -17.544 -17.073 1.00 97.88 198 LYS A N 1
ATOM 1535 C CA . LYS A 1 198 ? 2.076 -18.359 -18.280 1.00 97.88 198 LYS A CA 1
ATOM 1536 C C . LYS A 1 198 ? 0.828 -18.073 -19.106 1.00 97.88 198 LYS A C 1
ATOM 1538 O O . LYS A 1 198 ? -0.249 -18.589 -18.796 1.00 97.88 198 LYS A O 1
ATOM 1543 N N . CYS A 1 199 ? 0.991 -17.272 -20.155 1.00 97.19 199 CYS A N 1
ATOM 1544 C CA . CYS A 1 199 ? -0.056 -17.016 -21.138 1.00 97.19 199 CYS A CA 1
ATOM 1545 C C . CYS A 1 199 ? -0.240 -18.200 -22.094 1.00 97.19 199 CYS A C 1
ATOM 1547 O O . CYS A 1 199 ? 0.732 -18.847 -22.492 1.00 97.19 199 CYS A O 1
ATOM 1549 N N . ARG A 1 200 ? -1.483 -18.476 -22.492 1.00 95.19 200 ARG A N 1
ATOM 1550 C CA . ARG A 1 200 ? -1.810 -19.453 -23.540 1.00 95.19 200 ARG A CA 1
ATOM 1551 C C . ARG A 1 200 ? -3.104 -19.087 -24.255 1.00 95.19 200 ARG A C 1
ATOM 1553 O O . ARG A 1 200 ? -3.963 -18.424 -23.677 1.00 95.19 200 ARG A O 1
ATOM 1560 N N . TYR A 1 201 ? -3.266 -19.581 -25.479 1.00 93.94 201 TYR A N 1
ATOM 1561 C CA . TYR A 1 201 ? -4.561 -19.573 -26.154 1.00 93.94 201 TYR A CA 1
ATOM 1562 C C . TYR A 1 201 ? -5.566 -20.453 -25.403 1.00 93.94 201 TYR A C 1
ATOM 1564 O O . TYR A 1 201 ? -5.227 -21.548 -24.946 1.00 93.94 201 TYR A O 1
ATOM 1572 N N . LYS A 1 202 ? -6.811 -19.987 -25.325 1.00 89.62 202 LYS A N 1
ATOM 1573 C CA . LYS A 1 202 ? -7.965 -20.816 -24.962 1.00 89.62 202 LYS A CA 1
ATOM 1574 C C . LYS A 1 202 ? -8.378 -21.702 -26.140 1.00 89.62 202 LYS A C 1
ATOM 1576 O O . LYS A 1 202 ? -7.932 -21.501 -27.269 1.00 89.62 202 LYS A O 1
ATOM 1581 N N . ASP A 1 203 ? -9.279 -22.654 -25.882 1.00 77.69 203 ASP A N 1
ATOM 1582 C CA . ASP A 1 203 ? -9.804 -23.634 -26.854 1.00 77.69 203 ASP A CA 1
ATOM 1583 C C . ASP A 1 203 ? -10.307 -23.011 -28.181 1.00 77.69 203 ASP A C 1
ATOM 1585 O O . ASP A 1 203 ? -10.388 -23.686 -29.209 1.00 77.69 203 ASP A O 1
ATOM 1589 N N . LEU A 1 204 ? -10.596 -21.703 -28.188 1.00 70.50 204 LEU A N 1
ATOM 1590 C CA . LEU A 1 204 ? -10.851 -20.890 -29.376 1.00 70.50 204 LEU A CA 1
ATOM 1591 C C . LEU A 1 204 ? -9.621 -20.016 -29.685 1.00 70.50 204 LEU A C 1
ATOM 1593 O O . LEU A 1 204 ? -9.228 -19.185 -28.871 1.00 70.50 204 LEU A O 1
ATOM 1597 N N . LYS A 1 205 ? -9.057 -20.150 -30.896 1.00 66.38 205 LYS A N 1
ATOM 1598 C CA . LYS A 1 205 ? -7.771 -19.569 -31.366 1.00 66.38 205 LYS A CA 1
ATOM 1599 C C . LYS A 1 205 ? -7.657 -18.022 -31.408 1.00 66.38 205 LYS A C 1
ATOM 1601 O O . LYS A 1 205 ? -6.798 -17.500 -32.110 1.00 66.38 205 LYS A O 1
ATOM 1606 N N . TRP A 1 206 ? -8.503 -17.288 -30.687 1.00 81.38 206 TRP A N 1
ATOM 1607 C CA . TRP A 1 206 ? -8.540 -15.815 -30.641 1.00 81.38 206 TRP A CA 1
ATOM 1608 C C . TRP A 1 206 ? -8.793 -15.256 -29.232 1.00 81.38 206 TRP A C 1
ATOM 1610 O O . TRP A 1 206 ? -9.101 -14.077 -29.079 1.00 81.38 206 TRP A O 1
ATOM 1620 N N . THR A 1 207 ? -8.703 -16.089 -28.195 1.00 91.12 207 THR A N 1
ATOM 1621 C CA . THR A 1 207 ? -8.757 -15.657 -26.795 1.00 91.12 207 THR A CA 1
ATOM 1622 C C . THR A 1 207 ? -7.575 -16.239 -26.034 1.00 91.12 207 THR A C 1
ATOM 1624 O O . THR A 1 207 ? -7.100 -17.330 -26.352 1.00 91.12 207 THR A O 1
ATOM 1627 N N . CYS A 1 208 ? -7.088 -15.496 -25.045 1.00 95.50 208 CYS A N 1
ATOM 1628 C CA . CYS A 1 208 ? -5.977 -15.901 -24.196 1.00 95.50 208 CYS A CA 1
ATOM 1629 C C . CYS A 1 208 ? -6.438 -16.057 -22.743 1.00 95.50 208 CYS A C 1
ATOM 1631 O O . CYS A 1 208 ? -7.520 -15.605 -22.359 1.00 95.50 208 CYS A O 1
ATOM 1633 N N . GLU A 1 209 ? -5.631 -16.756 -21.955 1.00 94.88 209 GLU A N 1
ATOM 1634 C CA . GLU A 1 209 ? -5.730 -16.793 -20.499 1.00 94.88 209 GLU A CA 1
ATOM 1635 C C . GLU A 1 209 ? -4.346 -16.897 -19.862 1.00 94.88 209 GLU A C 1
ATOM 1637 O O . GLU A 1 209 ? -3.392 -17.371 -20.491 1.00 94.88 209 GLU A O 1
ATOM 1642 N N . GLY A 1 210 ? -4.255 -16.463 -18.605 1.00 95.56 210 GLY A N 1
ATOM 1643 C CA . GLY A 1 210 ? -3.069 -16.599 -17.768 1.00 95.56 210 GLY 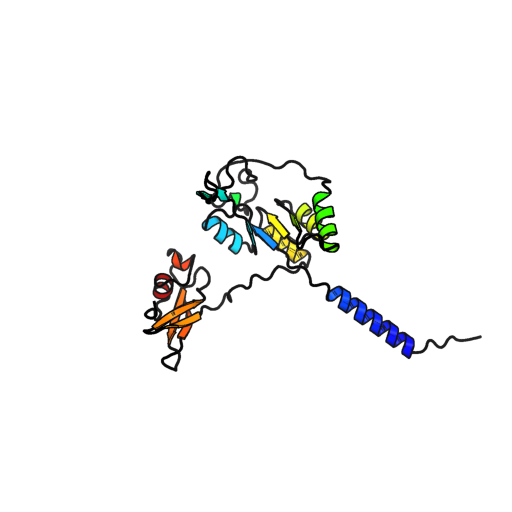A CA 1
ATOM 1644 C C . GLY A 1 210 ? -3.197 -17.722 -16.739 1.00 95.56 210 GLY A C 1
ATOM 1645 O O . GLY A 1 210 ? -4.275 -18.016 -16.225 1.00 95.56 210 GLY A O 1
ATOM 1646 N N . SER A 1 211 ? -2.068 -18.343 -16.407 1.00 95.75 211 SER A N 1
ATOM 1647 C CA . SER A 1 211 ? -1.944 -19.271 -15.278 1.00 95.75 211 SER A CA 1
ATOM 1648 C C . SER A 1 211 ? -0.657 -18.999 -14.505 1.00 95.75 211 SER A C 1
ATOM 1650 O O . SER A 1 211 ? 0.366 -18.647 -15.096 1.00 95.75 211 SER A O 1
ATOM 1652 N N . LEU A 1 212 ? -0.701 -19.134 -13.179 1.00 96.31 212 LEU A N 1
ATOM 1653 C CA . LEU A 1 212 ? 0.477 -18.927 -12.340 1.00 96.31 212 LEU A CA 1
ATOM 1654 C C . LEU A 1 212 ? 1.422 -20.124 -12.413 1.00 96.31 212 LEU A C 1
ATOM 1656 O O . LEU A 1 212 ? 1.004 -21.268 -12.236 1.00 96.31 212 LEU A O 1
ATOM 1660 N N . VAL A 1 213 ? 2.708 -19.837 -12.590 1.00 96.62 213 VAL A N 1
ATOM 1661 C CA . VAL A 1 213 ? 3.796 -20.816 -12.500 1.00 96.62 213 VAL A CA 1
ATOM 1662 C C . VAL A 1 213 ? 4.874 -20.332 -11.532 1.00 96.62 213 VAL A C 1
ATOM 1664 O O . VAL A 1 213 ? 4.969 -19.138 -11.231 1.00 96.62 213 VAL A O 1
ATOM 1667 N N . ASP A 1 214 ? 5.671 -21.265 -11.014 1.00 96.00 214 ASP A N 1
ATOM 1668 C CA . ASP A 1 214 ? 6.857 -20.923 -10.231 1.00 96.00 214 ASP A CA 1
ATOM 1669 C C . ASP A 1 214 ? 7.922 -20.276 -11.120 1.00 96.00 214 ASP A C 1
ATOM 1671 O O . ASP A 1 214 ? 8.051 -20.593 -12.303 1.00 96.00 214 ASP A O 1
ATOM 1675 N N . CYS A 1 215 ? 8.695 -19.368 -10.532 1.00 95.06 215 CYS A N 1
ATOM 1676 C CA . CYS A 1 215 ? 9.822 -18.718 -11.180 1.00 95.06 215 CYS A CA 1
ATOM 1677 C C . CYS A 1 215 ? 11.048 -18.725 -10.273 1.00 95.06 215 CYS A C 1
ATOM 1679 O O . CYS A 1 215 ? 10.948 -18.886 -9.054 1.00 95.06 215 CYS A O 1
ATOM 1681 N N . ASP A 1 216 ? 12.218 -18.541 -10.879 1.00 94.50 216 ASP A N 1
ATOM 1682 C CA . ASP A 1 216 ? 13.458 -18.370 -10.137 1.00 94.50 216 ASP A CA 1
ATOM 1683 C C . ASP A 1 216 ? 13.440 -17.022 -9.402 1.00 94.50 216 ASP A C 1
ATOM 1685 O O . ASP A 1 216 ? 13.478 -15.955 -10.017 1.00 94.50 216 ASP A O 1
ATOM 1689 N N . VAL A 1 217 ? 13.387 -17.082 -8.070 1.00 87.38 217 VAL A N 1
ATOM 1690 C CA . VAL A 1 217 ? 13.323 -15.916 -7.174 1.00 87.38 217 VAL A CA 1
ATOM 1691 C C . VAL A 1 217 ? 14.585 -15.050 -7.196 1.00 87.38 217 VAL A C 1
ATOM 1693 O O . VAL A 1 217 ? 14.580 -13.976 -6.601 1.00 87.38 217 VAL A O 1
ATOM 1696 N N . SER A 1 218 ? 15.653 -15.482 -7.871 1.00 90.75 218 SER A N 1
ATOM 1697 C CA . SER A 1 218 ? 16.818 -14.637 -8.147 1.00 90.75 218 SER A CA 1
ATOM 1698 C C . SER A 1 218 ? 16.582 -13.650 -9.298 1.00 90.75 218 SER A C 1
ATOM 1700 O O . SER A 1 218 ? 17.302 -12.658 -9.417 1.00 90.75 218 SER A O 1
ATOM 1702 N N . LEU A 1 219 ? 15.562 -13.880 -10.135 1.00 87.94 219 LEU A N 1
ATOM 1703 C CA . LEU A 1 219 ? 15.290 -13.050 -11.303 1.00 87.94 219 LEU A CA 1
ATOM 1704 C C . LEU A 1 219 ? 14.456 -11.812 -10.934 1.00 87.94 219 LEU A C 1
ATOM 1706 O O . LEU A 1 219 ? 13.416 -11.943 -10.277 1.00 87.94 219 LEU A O 1
ATOM 1710 N N . PRO A 1 220 ? 14.815 -10.609 -11.432 1.00 86.56 220 PRO A N 1
ATOM 1711 C CA . PRO A 1 220 ? 14.087 -9.375 -11.126 1.00 86.56 220 PRO A CA 1
ATOM 1712 C C . PRO A 1 220 ? 12.593 -9.449 -11.448 1.00 86.56 220 PRO A C 1
ATOM 1714 O O . PRO A 1 220 ? 11.776 -8.986 -10.661 1.00 86.56 220 PRO A O 1
ATOM 1717 N N . LYS A 1 221 ? 12.227 -10.090 -12.565 1.00 89.06 221 LYS A N 1
ATOM 1718 C CA . LYS A 1 221 ? 10.829 -10.253 -12.999 1.00 89.06 221 LYS A CA 1
ATOM 1719 C C . LYS A 1 221 ? 10.051 -11.300 -12.204 1.00 89.06 221 LYS A C 1
ATOM 1721 O O . LYS A 1 221 ? 8.832 -11.316 -12.283 1.00 89.06 221 LYS A O 1
ATOM 1726 N N . CYS A 1 222 ? 10.728 -12.148 -11.431 1.00 88.81 222 CYS A N 1
ATOM 1727 C CA . CYS A 1 222 ? 10.067 -13.040 -10.484 1.00 88.81 222 CYS A CA 1
ATOM 1728 C C . CYS A 1 222 ? 9.714 -12.288 -9.199 1.00 88.81 222 CYS A C 1
ATOM 1730 O O . CYS A 1 222 ? 8.616 -12.425 -8.670 1.00 88.81 222 CYS A O 1
ATOM 1732 N N . LEU A 1 223 ? 10.632 -11.454 -8.701 1.00 81.94 223 LEU A N 1
ATOM 1733 C CA . LEU A 1 223 ? 10.394 -10.631 -7.513 1.00 81.94 223 LEU A CA 1
ATOM 1734 C C . LEU A 1 223 ? 9.398 -9.505 -7.798 1.00 81.94 223 LEU A C 1
ATOM 1736 O O . LEU A 1 223 ? 8.511 -9.258 -6.983 1.00 81.94 223 LEU A O 1
ATOM 1740 N N . ASN A 1 224 ? 9.516 -8.900 -8.981 1.00 79.88 224 ASN A N 1
ATOM 1741 C CA . ASN A 1 224 ? 8.741 -7.754 -9.436 1.00 79.88 224 ASN A CA 1
ATOM 1742 C C . ASN A 1 224 ? 8.141 -8.017 -10.826 1.00 79.88 224 ASN A C 1
ATOM 1744 O O . ASN A 1 224 ? 8.616 -7.445 -11.813 1.00 79.88 224 ASN A O 1
ATOM 1748 N N . PRO A 1 225 ? 7.126 -8.898 -10.926 1.00 86.56 225 PRO A N 1
ATOM 1749 C CA . PRO A 1 225 ? 6.464 -9.159 -12.193 1.00 86.56 225 PRO A CA 1
ATOM 1750 C C . PRO A 1 225 ? 5.704 -7.924 -12.673 1.00 86.56 225 PRO A C 1
ATOM 1752 O O . PRO A 1 225 ? 5.114 -7.177 -11.891 1.00 86.56 225 PRO A O 1
ATOM 1755 N N . ASP A 1 226 ? 5.693 -7.736 -13.982 1.00 89.75 226 ASP A N 1
ATOM 1756 C CA . ASP A 1 226 ? 4.933 -6.701 -14.667 1.00 89.75 226 ASP A CA 1
ATOM 1757 C C . ASP A 1 226 ? 4.332 -7.271 -15.957 1.00 89.75 226 ASP A C 1
ATOM 1759 O O . ASP A 1 226 ? 4.300 -8.485 -16.165 1.00 89.75 226 ASP A O 1
ATOM 1763 N N . ALA A 1 227 ? 3.782 -6.403 -16.801 1.00 93.88 227 ALA A N 1
ATOM 1764 C CA . ALA A 1 227 ? 3.140 -6.805 -18.043 1.00 93.88 227 ALA A CA 1
ATOM 1765 C C . ALA A 1 227 ? 4.125 -6.854 -19.222 1.00 93.88 227 ALA A C 1
ATOM 1767 O O . ALA A 1 227 ? 3.677 -6.769 -20.360 1.00 93.88 227 ALA A O 1
ATOM 1768 N N . SER A 1 228 ? 5.444 -6.932 -19.001 1.00 95.50 228 SER A N 1
ATOM 1769 C CA . SER A 1 228 ? 6.432 -6.887 -20.088 1.00 95.50 228 SER A CA 1
ATOM 1770 C C . SER A 1 228 ? 6.607 -8.234 -20.806 1.00 95.50 228 SER A C 1
ATOM 1772 O O . SER A 1 228 ? 6.244 -9.294 -20.285 1.00 95.50 228 SER A O 1
ATOM 1774 N N . LYS A 1 229 ? 7.218 -8.210 -22.001 1.00 96.69 229 LYS A N 1
ATOM 1775 C CA . LYS A 1 229 ? 7.537 -9.430 -22.761 1.00 96.69 229 LYS A CA 1
ATOM 1776 C C . LYS A 1 229 ? 8.454 -10.358 -21.963 1.00 96.69 229 LYS A C 1
ATOM 1778 O O . LYS A 1 229 ? 8.247 -11.567 -21.955 1.00 96.69 229 LYS A O 1
ATOM 1783 N N . GLU A 1 230 ? 9.410 -9.796 -21.227 1.00 96.44 230 GLU A N 1
ATOM 1784 C CA . GLU A 1 230 ? 10.335 -10.543 -20.371 1.00 96.44 230 GLU A CA 1
ATOM 1785 C C . GLU A 1 230 ? 9.602 -11.256 -19.224 1.00 96.44 230 GLU A C 1
ATOM 1787 O O . GLU A 1 230 ? 9.930 -12.396 -18.898 1.00 96.44 230 GLU A O 1
ATOM 1792 N N . ALA A 1 231 ? 8.586 -10.621 -18.626 1.00 95.81 231 ALA A N 1
ATOM 1793 C CA . ALA A 1 231 ? 7.768 -11.243 -17.582 1.00 95.81 231 ALA A CA 1
ATOM 1794 C C . ALA A 1 231 ? 6.924 -12.410 -18.127 1.00 95.81 231 ALA A C 1
ATOM 1796 O O . ALA A 1 231 ? 6.786 -13.438 -17.462 1.00 95.81 231 ALA A O 1
ATOM 1797 N N . CYS A 1 232 ? 6.416 -12.287 -19.356 1.00 97.62 232 CYS A N 1
ATOM 1798 C CA . CYS A 1 232 ? 5.724 -13.376 -20.049 1.00 97.62 232 CYS A CA 1
ATOM 1799 C C . CYS A 1 232 ? 6.670 -14.540 -20.380 1.00 97.62 232 CYS A C 1
ATOM 1801 O O . CYS A 1 232 ? 6.356 -15.704 -20.118 1.00 97.62 232 CYS A O 1
ATOM 1803 N N . GLN A 1 233 ? 7.862 -14.230 -20.897 1.00 97.56 233 GLN A N 1
ATOM 1804 C CA . GLN A 1 233 ? 8.880 -15.230 -21.224 1.00 97.56 233 GLN A CA 1
ATOM 1805 C C . GLN A 1 233 ? 9.352 -15.987 -19.980 1.00 97.56 233 GLN A C 1
ATOM 1807 O O . GLN A 1 233 ? 9.540 -17.201 -20.041 1.00 97.56 233 GLN A O 1
ATOM 1812 N N . LEU A 1 234 ? 9.462 -15.303 -18.836 1.00 97.62 234 LEU A N 1
ATOM 1813 C CA . LEU A 1 234 ? 9.749 -15.938 -17.551 1.00 97.62 234 LEU A CA 1
ATOM 1814 C C . LEU A 1 234 ? 8.694 -16.995 -17.177 1.00 97.62 234 LEU A C 1
ATOM 1816 O O . LEU A 1 234 ? 9.040 -18.040 -16.630 1.00 97.62 234 LEU A O 1
ATOM 1820 N N . GLY A 1 235 ? 7.421 -16.747 -17.500 1.00 96.94 235 GLY A N 1
ATOM 1821 C CA . GLY A 1 235 ? 6.324 -17.697 -17.302 1.00 96.94 235 GLY A CA 1
ATOM 1822 C C . GLY A 1 235 ? 6.275 -18.836 -18.324 1.00 96.94 235 GLY A C 1
ATOM 1823 O O . GLY A 1 235 ? 5.451 -19.739 -18.184 1.00 96.94 235 GLY A O 1
ATOM 1824 N N . GLN A 1 236 ? 7.147 -18.823 -19.338 1.00 97.19 236 GLN A N 1
ATOM 1825 C CA . GLN A 1 236 ? 7.205 -19.823 -20.411 1.00 97.19 236 GLN A CA 1
ATOM 1826 C C . GLN A 1 236 ? 5.848 -20.002 -21.124 1.00 97.19 236 GLN A C 1
ATOM 1828 O O . GLN A 1 236 ? 5.404 -21.128 -21.380 1.00 97.19 236 GLN A O 1
ATOM 1833 N N . GLY A 1 237 ? 5.154 -18.885 -21.368 1.00 93.44 237 GLY A N 1
ATOM 1834 C CA . GLY A 1 237 ? 3.883 -18.824 -22.091 1.00 93.44 237 GLY A CA 1
ATOM 1835 C C . GLY A 1 237 ? 4.025 -18.407 -23.556 1.00 93.44 237 GLY A C 1
ATOM 1836 O O . GLY A 1 237 ? 5.128 -18.228 -24.066 1.00 93.44 237 GLY A O 1
ATOM 1837 N N . ASP A 1 238 ? 2.884 -18.239 -24.221 1.00 96.31 238 ASP A N 1
ATOM 1838 C CA . ASP A 1 238 ? 2.783 -17.564 -25.515 1.00 96.31 238 ASP A CA 1
ATOM 1839 C C . ASP A 1 238 ? 2.927 -16.049 -25.317 1.00 96.31 238 ASP A C 1
ATOM 1841 O O . ASP A 1 238 ? 2.142 -15.443 -24.589 1.00 96.31 238 ASP A O 1
ATOM 1845 N N . CYS A 1 239 ? 3.942 -15.451 -25.941 1.00 96.62 239 CYS A N 1
ATOM 1846 C CA . CYS A 1 239 ? 4.292 -14.041 -25.761 1.00 96.62 239 CYS A CA 1
ATOM 1847 C C . CYS A 1 239 ? 4.387 -13.283 -27.093 1.00 96.62 239 CYS A C 1
ATOM 1849 O O . CYS A 1 239 ? 5.036 -12.238 -27.158 1.00 96.62 239 CYS A O 1
ATOM 1851 N N . ASP A 1 240 ? 3.776 -13.791 -28.165 1.00 88.06 240 ASP A N 1
ATOM 1852 C CA . ASP A 1 240 ? 3.935 -13.214 -29.510 1.00 88.06 240 ASP A CA 1
ATOM 1853 C C . ASP A 1 240 ? 2.783 -12.274 -29.901 1.00 88.06 240 ASP A C 1
ATOM 1855 O O . ASP A 1 240 ? 2.557 -11.976 -31.072 1.00 88.06 240 ASP A O 1
ATOM 1859 N N . GLY A 1 241 ? 2.070 -11.759 -28.894 1.00 92.19 241 GLY A N 1
ATOM 1860 C CA . GLY A 1 241 ? 1.253 -10.551 -29.005 1.00 92.19 241 GLY A CA 1
ATOM 1861 C C . GLY A 1 241 ? 2.002 -9.255 -28.648 1.00 92.19 241 GLY A C 1
ATOM 1862 O O . GLY A 1 241 ? 1.415 -8.177 -28.782 1.00 92.19 241 GLY A O 1
ATOM 1863 N N . TYR A 1 242 ? 3.249 -9.364 -28.163 1.00 92.50 242 TYR A N 1
ATOM 1864 C CA . TYR A 1 242 ? 4.132 -8.261 -27.750 1.00 92.50 242 TYR A CA 1
ATOM 1865 C C . TYR A 1 242 ? 4.959 -7.674 -28.889 1.00 92.50 242 TYR A C 1
ATOM 1867 O O . TYR A 1 242 ? 5.644 -8.471 -29.577 1.00 92.50 242 TYR A O 1
#

Secondary structure (DSSP, 8-state):
-------HHHHHHHHHHHHHHHHHHHTS--PPBEEEETT--SHHHHHHHHHTT-SEE----EE-TTS-EEE----SS-S--TT--TT-GGGSS-----------S-THHHHHHHHHHTTS-S--EESS---HHHHHHHHHTT-SEEEES-HHHHHHHHHHTT--B----PPPTT--EEEEETTEEEEEEPPPTTEEEEEEE-SSTT-EEEEEEE--TTSHHHHS--SSHHHHHHTTS--TT-

Sequence (242 aa):
MRHQQLNIVTFLWFSFQLLLMNELEAAKTKDPFYIIAHMANNRETLDWAVSQGANGIESDFQFNNDGYPSVIEHGWPCDCRVNIYKDSICRHGLHGNCSGSKARNDPTAHNGVNGKSNGEHGMTYIWTLDKESSMKDYINRGVQGIITNRIALAKRVAVSMGVAMANVSTPPVDKCDCDYRKGGCTISWPAPSKKACKCRYKDLKWTCEGSLVDCDVSLPKCLNPDASKEACQLGQGDCDGY

Organism: NCBI:txid433720

Radius of gyration: 25.26 Å; chains: 1; bounding box: 79×48×72 Å

pLDDT: mean 76.93, std 17.14, range [30.7, 97.88]

Foldseek 3Di:
DDDPPPDVVVVVVVVVVVVVVVVVVVPPPQQAAFEEEEACQDDQLVLLLVVLPGPHYDWAFDADPVRHGDGTGPDPPDADAPPPDPQFSCVTPHDHHDHDDDPDDDCVLLVQQVCCVVVVDPFAEDPADEDLVVLLVSVVSPHRYHHYRRNNSNVVSCVVVVRHHRDPPPPPQQFWFWFFAVFWIWTPGAHPAQWAWAKEDDPDNGGITTHTDGFDNVDPCNRPPDRDLVSNVRNVHIRGND

InterPro domains:
  IPR017946 PLC-like phosphodiesterase, TIM beta/alpha-barrel domain superfamily [G3DSA:3.20.20.190] (27-94)
  IPR017946 PLC-like phosphodiesterase, TIM beta/alpha-barrel domain superfamily [G3DSA:3.20.20.190] (95-175)